Protein AF-0000000072021787 (afdb_homodimer)

InterPro domains:
  IPR008181 Deoxyuridine triphosphate nucleotidohydrolase [PTHR11241] (8-161)
  IPR008181 Deoxyuridine triphosphate nucleotidohydrolase [TIGR00576] (28-161)
  IPR029054 dUTPase-like [PF00692] (34-160)
  IPR033704 dUTPase, trimeric [cd07557] (47-131)
  IPR036157 dUTPase-like superfamily [G3DSA:2.70.40.10] (16-162)
  IPR036157 dUTPase-like superfamily [SSF51283] (24-157)

Radius of gyration: 25.77 Å; Cα contacts (8 Å, |Δi|>4): 728; chains: 2; bounding box: 63×126×41 Å

Nearest PDB structures (foldseek):
  1q5u-assembly1_Y  TM=8.708E-01  e=3.681E-18  Homo sapiens
  6ljj-assembly1_A  TM=7.769E-01  e=1.606E-18  Sus scrofa
  5f9k-assembly1_B  TM=8.585E-01  e=7.348E-14  Dictyostelium discoideum
  3lqw-assembly1_A  TM=8.593E-01  e=8.675E-14  Entamoeba histolytica HM-1:IMSS
  3c3i-assembly2_B  TM=8.024E-01  e=4.226E-14  unclassified

Solvent-accessible surface area (backbone atoms only — not comparable to full-atom values): 18160 Å² total; per-residue (Å²): 133,82,79,73,78,79,76,71,78,74,74,70,78,76,81,69,74,62,68,75,71,54,43,52,27,32,36,34,30,76,70,47,86,61,33,50,80,66,40,61,87,45,96,81,45,72,36,30,39,33,24,26,31,51,74,43,77,43,61,56,68,36,73,45,79,45,48,24,35,28,28,49,38,52,25,73,79,24,34,36,35,45,37,64,37,69,70,52,30,72,71,30,52,36,43,53,46,84,39,75,41,55,48,50,37,48,28,70,44,63,47,46,34,37,22,62,36,64,38,78,42,44,57,65,38,69,60,31,30,40,29,36,32,26,79,44,86,56,54,76,42,83,46,91,74,77,84,88,44,96,56,24,5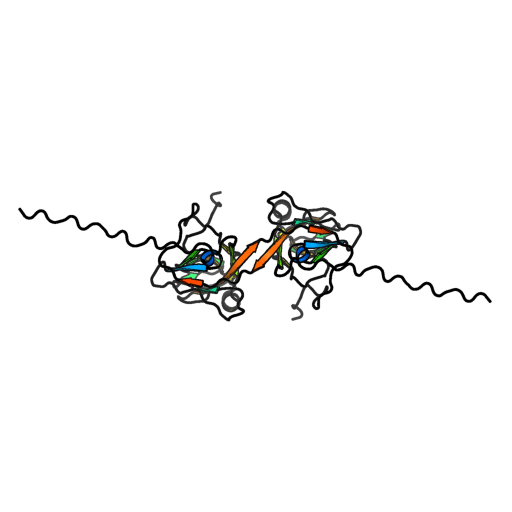7,70,55,83,75,69,67,71,74,115,134,81,79,75,77,80,76,72,78,76,73,68,77,76,81,69,74,62,68,75,70,51,44,53,28,30,36,35,28,75,70,46,86,60,34,50,80,66,40,62,88,45,94,80,45,72,37,30,38,34,25,27,31,50,73,41,77,43,60,56,68,37,74,44,78,43,47,22,36,27,29,47,40,52,24,73,78,24,32,34,36,43,38,64,36,72,69,52,30,71,72,30,52,36,42,53,46,86,38,75,40,56,47,50,36,49,29,70,44,64,47,47,35,36,24,62,36,64,38,78,45,44,57,65,38,72,60,29,30,39,28,36,30,26,80,44,86,56,53,75,43,83,45,90,76,77,86,87,44,94,56,24,56,71,54,83,76,68,66,73,73,113

Secondary structure (DSSP, 8-state):
------------------TTTGGGEEEEEE-STT----B-SSTT-SSEEEE--S-EEE-TT-EEEEE--EEEEPPTTEEEEEEE-HHHHHHH-EEE--EEEPTT--S--EEEEEESS-EEE-TT-EEEEEEEEEEE--EEEE-S-----SSTT------TT-/------------------TTGGGGEEEEEE-STT----B-SSTT-SSEEEE--S-EEE-TT-EEEEE--EEEEPPTTEEEEEEE-HHHHHHH-EEE--EEEPTT--S--EEEEEESS-EEE-TT-EEEEEEEEEEE--EEEE-S-----SSTT------TT-

Sequence (324 aa):
PAAGGEATPTISPSKWARPAEDAMRLCFVWLSEPATAPSKRSVRAMGYDLYNAYDHTVPPMEKALVKMDIQIALPSGCYGRGAPCSGLAAKHLIDVGADIIGEDYRGNVGVLLNFGKEGALRKGDRIALLICERIFYPEIEKVQVLDDTERGSGGLGSTGKNPAAGGEATPTISPSKWARPAEDAMRLCFVWLSEPATAPSKRSVRAMGYDLYNAYDHTVPPMEKALVKMDIQIALPSGCYGRGAPCSGLAAKHLIDVGADIIGEDYRGNVGVLLNFGKEGALRKGDRIALLICERIFYPEIEKVQVLDDTERGSGGLGSTGKN

pLDDT: mean 78.67, std 21.38, range [24.7, 97.56]

Structure (mmCIF, N/CA/C/O backbone):
data_AF-0000000072021787-model_v1
#
loop_
_entity.id
_entity.type
_entity.pdbx_description
1 polymer "Deoxyuridine 5'-triphosphate nucleotidohydrolase"
#
loop_
_atom_site.group_PDB
_atom_site.id
_atom_site.type_symbol
_atom_site.label_atom_id
_atom_site.label_alt_id
_atom_site.label_comp_id
_atom_site.label_asym_id
_atom_site.label_entity_id
_atom_site.label_seq_id
_atom_site.pdbx_PDB_ins_code
_atom_site.Cartn_x
_atom_site.Cartn_y
_atom_site.Cartn_z
_atom_site.occupancy
_atom_site.B_iso_or_equiv
_atom_site.auth_seq_id
_atom_site.auth_comp_id
_atom_site.auth_asym_id
_atom_site.auth_atom_id
_atom_site.pdbx_PDB_model_num
ATOM 1 N N . PRO A 1 1 ? 39.656 -58.594 -10.797 1 30.08 1 PRO A N 1
ATOM 2 C CA . PRO A 1 1 ? 38.562 -57.719 -10.281 1 30.08 1 PRO A CA 1
ATOM 3 C C . PRO A 1 1 ? 38.906 -56.25 -10.398 1 30.08 1 PRO A C 1
ATOM 5 O O . PRO A 1 1 ? 39.938 -55.781 -9.914 1 30.08 1 PRO A O 1
ATOM 8 N N . ALA A 1 2 ? 38.625 -55.625 -11.578 1 33.69 2 ALA A N 1
ATOM 9 C CA . ALA A 1 2 ? 39.031 -54.281 -12.055 1 33.69 2 ALA A CA 1
ATOM 10 C C . ALA A 1 2 ? 38.5 -53.188 -11.117 1 33.69 2 ALA A C 1
ATOM 12 O O . ALA A 1 2 ? 37.344 -53.188 -10.734 1 33.69 2 ALA A O 1
ATOM 13 N N . ALA A 1 3 ? 39.344 -52.625 -10.258 1 35.03 3 ALA A N 1
ATOM 14 C CA . ALA A 1 3 ? 39.188 -51.531 -9.305 1 35.03 3 ALA A CA 1
ATOM 15 C C . ALA A 1 3 ? 38.562 -50.312 -9.984 1 35.03 3 ALA A C 1
ATOM 17 O O . ALA A 1 3 ? 39.156 -49.75 -10.891 1 35.03 3 ALA A O 1
ATOM 18 N N . GLY A 1 4 ? 37.25 -50.406 -10.32 1 33.22 4 GLY A N 1
ATOM 19 C CA . GLY A 1 4 ? 36.562 -49.312 -10.984 1 33.22 4 GLY A CA 1
ATOM 20 C C . GLY A 1 4 ? 36.844 -47.969 -10.367 1 33.22 4 GLY A C 1
ATOM 21 O O . GLY A 1 4 ? 36.875 -47.812 -9.148 1 33.22 4 GLY A O 1
ATOM 22 N N . GLY A 1 5 ? 37.656 -47.188 -10.977 1 34.69 5 GLY A N 1
ATOM 23 C CA . GLY A 1 5 ? 38.062 -45.812 -10.617 1 34.69 5 GLY A CA 1
ATOM 24 C C . GLY A 1 5 ? 36.875 -44.938 -10.25 1 34.69 5 GLY A C 1
ATOM 25 O O . GLY A 1 5 ? 35.781 -45.062 -10.82 1 34.69 5 GLY A O 1
ATOM 26 N N . GLU A 1 6 ? 36.75 -44.594 -8.953 1 37.38 6 GLU A N 1
ATOM 27 C CA . GLU A 1 6 ? 35.781 -43.688 -8.312 1 37.38 6 GLU A CA 1
ATOM 28 C C . GLU A 1 6 ? 35.688 -42.375 -9.055 1 37.38 6 GLU A C 1
ATOM 30 O O . GLU A 1 6 ? 36.688 -41.656 -9.188 1 37.38 6 GLU A O 1
ATOM 35 N N . ALA A 1 7 ? 34.875 -42.281 -10.109 1 40.62 7 ALA A N 1
ATOM 36 C CA . ALA A 1 7 ? 34.625 -41 -10.789 1 40.62 7 ALA A CA 1
ATOM 37 C C . ALA A 1 7 ? 34.406 -39.875 -9.789 1 40.62 7 ALA A C 1
ATOM 39 O O . ALA A 1 7 ? 33.625 -40.031 -8.852 1 40.62 7 ALA A O 1
ATOM 40 N N . THR A 1 8 ? 35.375 -39.062 -9.523 1 39.66 8 THR A N 1
ATOM 41 C CA . THR A 1 8 ? 35.312 -37.844 -8.719 1 39.66 8 THR A CA 1
ATOM 42 C C . THR A 1 8 ? 34.156 -36.969 -9.172 1 39.66 8 THR A C 1
ATOM 44 O O . THR A 1 8 ? 34 -36.688 -10.359 1 39.66 8 THR A O 1
ATOM 47 N N . PRO A 1 9 ? 33.031 -37.031 -8.453 1 35.75 9 PRO A N 1
ATOM 48 C CA . PRO A 1 9 ? 31.906 -36.156 -8.836 1 35.75 9 PRO A CA 1
ATOM 49 C C . PRO A 1 9 ? 32.344 -34.719 -9.109 1 35.75 9 PRO A C 1
ATOM 51 O O . PRO A 1 9 ? 33.156 -34.156 -8.359 1 35.75 9 PRO A O 1
ATOM 54 N N . THR A 1 10 ? 32.656 -34.344 -10.328 1 36.19 10 THR A N 1
ATOM 55 C CA . THR A 1 10 ? 32.875 -32.969 -10.711 1 36.19 10 THR A CA 1
ATOM 56 C C . THR A 1 10 ? 31.812 -32.062 -10.086 1 36.19 10 THR A C 1
ATOM 58 O O . THR A 1 10 ? 30.609 -32.312 -10.227 1 36.19 10 THR A O 1
ATOM 61 N N . ILE A 1 11 ? 32.062 -31.547 -8.906 1 35.56 11 ILE A N 1
ATOM 62 C CA . ILE A 1 11 ? 31.281 -30.5 -8.258 1 35.56 11 ILE A CA 1
ATOM 63 C C . ILE A 1 11 ? 30.938 -29.406 -9.273 1 35.56 11 ILE A C 1
ATOM 65 O O . ILE A 1 11 ? 31.828 -28.828 -9.898 1 35.56 11 ILE A O 1
ATOM 69 N N . SER A 1 12 ? 29.891 -29.641 -10.039 1 34.06 12 SER A N 1
ATOM 70 C CA . SER A 1 12 ? 29.406 -28.562 -10.906 1 34.06 12 SER A CA 1
ATOM 71 C C . SER A 1 12 ? 29.531 -27.203 -10.227 1 34.06 12 SER A C 1
ATOM 73 O O . SER A 1 12 ? 29.359 -27.094 -9.008 1 34.06 12 SER A O 1
ATOM 75 N N . PRO A 1 13 ? 30.25 -26.266 -10.844 1 35.81 13 PRO A N 1
ATOM 76 C CA . PRO A 1 13 ? 30.422 -24.906 -10.344 1 35.81 13 PRO A CA 1
ATOM 77 C C . PRO A 1 13 ? 29.141 -24.344 -9.703 1 35.81 13 PRO A C 1
ATOM 79 O O . PRO A 1 13 ? 28.047 -24.734 -10.078 1 35.81 13 PRO A O 1
ATOM 82 N N . SER A 1 14 ? 29.25 -23.922 -8.43 1 34.28 14 SER A N 1
ATOM 83 C CA . SER A 1 14 ? 28.328 -23.172 -7.566 1 34.28 14 SER A CA 1
ATOM 84 C C . SER A 1 14 ? 27.625 -22.078 -8.336 1 34.28 14 SER A C 1
ATOM 86 O O . SER A 1 14 ? 28.266 -21.219 -8.938 1 34.28 14 SER A O 1
ATOM 88 N N . LYS A 1 15 ? 26.594 -22.344 -9.117 1 35.91 15 LYS A N 1
ATOM 89 C CA . LYS A 1 15 ? 25.703 -21.297 -9.578 1 35.91 15 LYS A CA 1
ATOM 90 C C . LYS A 1 15 ? 25.656 -20.141 -8.586 1 35.91 15 LYS A C 1
ATOM 92 O O . LYS A 1 15 ? 25.031 -20.25 -7.527 1 35.91 15 LYS A O 1
ATOM 97 N N . TRP A 1 16 ? 26.672 -19.375 -8.383 1 36.12 16 TRP A N 1
ATOM 98 C CA . TRP A 1 16 ? 26.75 -18.141 -7.602 1 36.12 16 TRP A CA 1
ATOM 99 C C . TRP A 1 16 ? 25.578 -17.219 -7.926 1 36.12 16 TRP A C 1
ATOM 101 O O . TRP A 1 16 ? 25.453 -16.734 -9.047 1 36.12 16 TRP A O 1
ATOM 111 N N . ALA A 1 17 ? 24.391 -17.422 -7.48 1 38.31 17 ALA A N 1
ATOM 112 C CA . ALA A 1 17 ? 23.297 -16.453 -7.551 1 38.31 17 ALA A CA 1
ATOM 113 C C . ALA A 1 17 ? 23.828 -15.016 -7.52 1 38.31 17 ALA A C 1
ATOM 115 O O . ALA A 1 17 ? 24.578 -14.648 -6.609 1 38.31 17 ALA A O 1
ATOM 116 N N . ARG A 1 18 ? 24.031 -14.359 -8.578 1 43.84 18 ARG A N 1
ATOM 117 C CA . ARG A 1 18 ? 24.516 -12.984 -8.68 1 43.84 18 ARG A CA 1
ATOM 118 C C . ARG A 1 18 ? 23.781 -12.07 -7.715 1 43.84 18 ARG A C 1
ATOM 120 O O . ARG A 1 18 ? 22.562 -11.875 -7.844 1 43.84 18 ARG A O 1
ATOM 127 N N . PRO A 1 19 ? 24.219 -11.719 -6.555 1 44.28 19 PRO A N 1
ATOM 128 C CA . PRO A 1 19 ? 23.625 -11.031 -5.406 1 44.28 19 PRO A CA 1
ATOM 129 C C . PRO A 1 19 ? 22.906 -9.742 -5.805 1 44.28 19 PRO A C 1
ATOM 131 O O . PRO A 1 19 ? 21.844 -9.422 -5.266 1 44.28 19 PRO A O 1
ATOM 134 N N . ALA A 1 20 ? 23.656 -8.812 -6.465 1 47.81 20 ALA A N 1
ATOM 135 C CA . ALA A 1 20 ? 23.188 -7.441 -6.668 1 47.81 20 ALA A CA 1
ATOM 136 C C . ALA A 1 20 ? 21.984 -7.402 -7.605 1 47.81 20 ALA A C 1
ATOM 138 O O . ALA A 1 20 ? 21.062 -6.613 -7.406 1 47.81 20 ALA A O 1
ATOM 139 N N . GLU A 1 21 ? 22.109 -8.047 -8.727 1 46.62 21 GLU A N 1
ATOM 140 C CA . GLU A 1 21 ? 21.109 -8.031 -9.773 1 46.62 21 GLU A CA 1
ATOM 141 C C . GLU A 1 21 ? 19.812 -8.703 -9.312 1 46.62 21 GLU A C 1
ATOM 143 O O . GLU A 1 21 ? 18.719 -8.336 -9.742 1 46.62 21 GLU A O 1
ATOM 148 N N . ASP A 1 22 ? 19.969 -9.789 -8.57 1 51.62 22 ASP A N 1
ATOM 149 C CA . ASP A 1 22 ? 18.812 -10.484 -8.016 1 51.62 22 ASP A CA 1
ATOM 150 C C . ASP A 1 22 ? 18.016 -9.57 -7.082 1 51.62 22 ASP A C 1
ATOM 152 O O . ASP A 1 22 ? 16.844 -9.812 -6.82 1 51.62 22 ASP A O 1
ATOM 156 N N . ALA A 1 23 ? 18.719 -8.492 -6.684 1 59.72 23 ALA A N 1
ATOM 157 C CA . ALA A 1 23 ? 18.188 -7.562 -5.684 1 59.72 23 ALA A CA 1
ATOM 158 C C . ALA A 1 23 ? 17.031 -6.746 -6.242 1 59.72 23 ALA A C 1
ATOM 160 O O . ALA A 1 23 ? 16.172 -6.297 -5.492 1 59.72 23 ALA A O 1
ATOM 161 N N . MET A 1 24 ? 16.781 -6.953 -7.566 1 78.56 24 MET A N 1
ATOM 162 C CA . MET A 1 24 ? 15.758 -6.102 -8.164 1 78.56 24 MET A CA 1
ATOM 163 C C . MET A 1 24 ? 14.773 -6.922 -8.992 1 78.56 24 MET A C 1
ATOM 165 O O . MET A 1 24 ? 14.086 -6.387 -9.859 1 78.56 24 MET A O 1
ATOM 169 N N . ARG A 1 25 ? 14.742 -8.297 -8.672 1 92.19 25 ARG A N 1
ATOM 170 C CA . ARG A 1 25 ? 13.875 -9.102 -9.523 1 92.19 25 ARG A CA 1
ATOM 171 C C . ARG A 1 25 ? 12.781 -9.781 -8.703 1 92.19 25 ARG A C 1
ATOM 173 O O . ARG A 1 25 ? 13 -10.125 -7.535 1 92.19 25 ARG A O 1
ATOM 180 N N . LEU A 1 26 ? 11.672 -9.977 -9.352 1 96 26 LEU A N 1
ATOM 181 C CA . LEU A 1 26 ? 10.609 -10.859 -8.875 1 96 26 LEU A CA 1
ATOM 182 C C . LEU A 1 26 ? 10.727 -12.242 -9.508 1 96 26 LEU A C 1
ATOM 184 O O . LEU A 1 26 ? 10.578 -12.383 -10.727 1 96 26 LEU A O 1
ATOM 188 N N . CYS A 1 27 ? 11.07 -13.211 -8.688 1 96.94 27 CYS A N 1
ATOM 189 C CA . CYS A 1 27 ? 11.203 -14.57 -9.203 1 96.94 27 CYS A CA 1
ATOM 190 C C . CYS A 1 27 ? 9.969 -15.398 -8.867 1 96.94 27 CYS A C 1
ATOM 192 O O . CYS A 1 27 ? 9.336 -15.188 -7.832 1 96.94 27 CYS A O 1
ATOM 194 N N . PHE A 1 28 ? 9.664 -16.328 -9.758 1 97.44 28 PHE A N 1
ATOM 195 C CA . PHE A 1 28 ? 8.547 -17.219 -9.461 1 97.44 28 PHE A CA 1
ATOM 196 C C . PHE A 1 28 ? 8.828 -18.641 -9.93 1 97.44 28 PHE A C 1
ATOM 198 O O . PHE A 1 28 ? 9.703 -18.859 -10.773 1 97.44 28 PHE A O 1
ATOM 205 N N . VAL A 1 29 ? 8.133 -19.578 -9.266 1 97.44 29 VAL A N 1
ATOM 206 C CA . VAL A 1 29 ? 8.195 -21 -9.586 1 97.44 29 VAL A CA 1
ATOM 207 C C . VAL A 1 29 ? 6.785 -21.531 -9.82 1 97.44 29 VAL A C 1
ATOM 209 O O . VAL A 1 29 ? 5.852 -21.172 -9.094 1 97.44 29 VAL A O 1
ATOM 212 N N . TRP A 1 30 ? 6.703 -22.375 -10.82 1 97.25 30 TRP A N 1
ATOM 213 C CA . TRP A 1 30 ? 5.465 -23.141 -10.977 1 97.25 30 TRP A CA 1
ATOM 214 C C . TRP A 1 30 ? 5.387 -24.266 -9.961 1 97.25 30 TRP A C 1
ATOM 216 O O . TRP A 1 30 ? 6.324 -25.062 -9.82 1 97.25 30 TRP A O 1
ATOM 226 N N . LEU A 1 31 ? 4.246 -24.312 -9.367 1 96.88 31 LEU A N 1
ATOM 227 C CA . LEU A 1 31 ? 4.062 -25.391 -8.391 1 96.88 31 LEU A CA 1
ATOM 228 C C . LEU A 1 31 ? 3.303 -26.547 -9.008 1 96.88 31 LEU A C 1
ATOM 230 O O . LEU A 1 31 ? 3.322 -27.672 -8.477 1 96.88 31 LEU A O 1
ATOM 234 N N . SER A 1 32 ? 2.564 -26.328 -10 1 96.81 32 SER A N 1
ATOM 235 C CA . SER A 1 32 ? 1.792 -27.359 -10.68 1 96.81 32 SER A CA 1
ATOM 236 C C . SER A 1 32 ? 1.641 -27.047 -12.164 1 96.81 32 SER A C 1
ATOM 238 O O . SER A 1 32 ? 1.957 -25.953 -12.609 1 96.81 32 SER A O 1
ATOM 240 N N . GLU A 1 33 ? 1.166 -28 -12.891 1 96 33 GLU A N 1
ATOM 241 C CA . GLU A 1 33 ? 1.012 -27.906 -14.344 1 96 33 GLU A CA 1
ATOM 242 C C . GLU A 1 33 ? -0.013 -26.828 -14.711 1 96 33 GLU A C 1
ATOM 244 O O . GLU A 1 33 ? 0.169 -26.109 -15.695 1 96 33 GLU A O 1
ATOM 249 N N . PRO A 1 34 ? -1.022 -26.656 -14.031 1 96.69 34 PRO A N 1
ATOM 250 C CA . PRO A 1 34 ? -2.047 -25.688 -14.43 1 96.69 34 PRO A CA 1
ATOM 251 C C . PRO A 1 34 ? -1.626 -24.25 -14.18 1 96.69 34 PRO A C 1
ATOM 253 O O . PRO A 1 34 ? -2.291 -23.312 -14.641 1 96.69 34 PRO A O 1
ATOM 256 N N . ALA A 1 35 ? -0.577 -24.078 -13.5 1 97.19 35 ALA A N 1
ATOM 257 C CA . ALA A 1 35 ? -0.123 -22.734 -13.156 1 97.19 35 ALA A CA 1
ATOM 258 C C . ALA A 1 35 ? 0.128 -21.891 -14.406 1 97.19 35 ALA A C 1
ATOM 260 O O . ALA A 1 35 ? 0.585 -22.422 -15.43 1 97.19 35 ALA A O 1
ATOM 261 N N . THR A 1 36 ? -0.274 -20.688 -14.336 1 97 36 THR A N 1
ATOM 262 C CA . THR A 1 36 ? -0.005 -19.703 -15.383 1 97 36 THR A CA 1
ATOM 263 C C . THR A 1 36 ? 0.96 -18.641 -14.883 1 97 36 THR A C 1
ATOM 265 O O . THR A 1 36 ? 0.83 -18.156 -13.758 1 97 36 THR A O 1
ATOM 268 N N . ALA A 1 37 ? 1.903 -18.281 -15.734 1 97.38 37 ALA A N 1
ATOM 269 C CA . ALA A 1 37 ? 2.896 -17.281 -15.367 1 97.38 37 ALA A CA 1
ATOM 270 C C . ALA A 1 37 ? 2.244 -15.914 -15.148 1 97.38 37 ALA A C 1
ATOM 272 O O . ALA A 1 37 ? 1.375 -15.508 -15.914 1 97.38 37 ALA A O 1
ATOM 273 N N . PRO A 1 38 ? 2.676 -15.219 -14.07 1 97.12 38 PRO A N 1
ATOM 274 C CA . PRO A 1 38 ? 2.254 -13.82 -13.984 1 97.12 38 PRO A CA 1
ATOM 275 C C . PRO A 1 38 ? 2.699 -13 -15.195 1 97.12 38 PRO A C 1
ATOM 277 O O . PRO A 1 38 ? 3.744 -13.281 -15.789 1 97.12 38 PRO A O 1
ATOM 280 N N . SER A 1 39 ? 1.894 -12.023 -15.484 1 95.38 39 SER A N 1
ATOM 281 C CA . SER A 1 39 ? 2.236 -11.25 -16.672 1 95.38 39 SER A CA 1
ATOM 282 C C . SER A 1 39 ? 1.934 -9.766 -16.469 1 95.38 39 SER A C 1
ATOM 284 O O . SER A 1 39 ? 1.108 -9.406 -15.625 1 95.38 39 SER A O 1
ATOM 286 N N . LYS A 1 40 ? 2.586 -8.984 -17.25 1 93.12 40 LYS A N 1
ATOM 287 C CA . LYS A 1 40 ? 2.369 -7.539 -17.25 1 93.12 40 LYS A CA 1
ATOM 288 C C . LYS A 1 40 ? 1.466 -7.121 -18.406 1 93.12 40 LYS A C 1
ATOM 290 O O . LYS A 1 40 ? 1.647 -7.574 -19.547 1 93.12 40 LYS A O 1
ATOM 295 N N . ARG A 1 41 ? 0.512 -6.285 -18.109 1 87.88 41 ARG A N 1
ATOM 296 C CA . ARG A 1 41 ? -0.416 -5.824 -19.141 1 87.88 41 ARG A CA 1
ATOM 297 C C . ARG A 1 41 ? 0.268 -4.859 -20.109 1 87.88 41 ARG A C 1
ATOM 299 O O . ARG A 1 41 ? -0.112 -4.77 -21.281 1 87.88 41 ARG A O 1
ATOM 306 N N . SER A 1 42 ? 1.124 -4.094 -19.703 1 86.31 42 SER A N 1
ATOM 307 C CA . SER A 1 42 ? 1.9 -3.135 -20.484 1 86.31 42 SER A CA 1
ATOM 308 C C . SER A 1 42 ? 3.213 -2.791 -19.797 1 86.31 42 SER A C 1
ATOM 310 O O . SER A 1 42 ? 3.42 -3.148 -18.625 1 86.31 42 SER A O 1
ATOM 312 N N . VAL A 1 43 ? 4.043 -2.09 -20.547 1 83.31 43 VAL A N 1
ATOM 313 C CA . VAL A 1 43 ? 5.34 -1.692 -20.016 1 83.31 43 VAL A CA 1
ATOM 314 C C . VAL A 1 43 ? 5.137 -0.771 -18.812 1 83.31 43 VAL A C 1
ATOM 316 O O . VAL A 1 43 ? 5.93 -0.789 -17.859 1 83.31 43 VAL A O 1
ATOM 319 N N . ARG A 1 44 ? 4.02 -0.101 -18.734 1 83.62 44 ARG A N 1
ATOM 320 C CA . ARG A 1 44 ? 3.781 0.892 -17.688 1 83.62 44 ARG A CA 1
ATOM 321 C C . ARG A 1 44 ? 2.855 0.343 -16.609 1 83.62 44 ARG A C 1
ATOM 323 O O . ARG A 1 44 ? 2.459 1.068 -15.695 1 83.62 44 ARG A O 1
ATOM 330 N N . ALA A 1 45 ? 2.633 -0.945 -16.828 1 87.25 45 ALA A N 1
ATOM 331 C CA . ALA A 1 45 ? 1.727 -1.535 -15.844 1 87.25 45 ALA A CA 1
ATOM 332 C C . ALA A 1 45 ? 2.336 -1.501 -14.445 1 87.25 45 ALA A C 1
ATOM 334 O O . ALA A 1 45 ? 3.537 -1.729 -14.273 1 87.25 45 ALA A O 1
ATOM 335 N N . MET A 1 46 ? 1.514 -1.315 -13.367 1 87.5 46 MET A N 1
ATOM 336 C CA . MET A 1 46 ? 1.968 -1.151 -11.992 1 87.5 46 MET A CA 1
ATOM 337 C C . MET A 1 46 ? 2.34 -2.498 -11.375 1 87.5 46 MET A C 1
ATOM 339 O O . MET A 1 46 ? 3.039 -2.551 -10.367 1 87.5 46 MET A O 1
ATOM 343 N N . GLY A 1 47 ? 1.845 -3.529 -12.008 1 93.5 47 GLY A N 1
ATOM 344 C CA . GLY A 1 47 ? 2.07 -4.836 -11.414 1 93.5 47 GLY A CA 1
ATOM 345 C C . GLY A 1 47 ? 1.886 -5.977 -12.398 1 93.5 47 GLY A C 1
ATOM 346 O O . GLY A 1 47 ? 1.904 -5.77 -13.609 1 93.5 47 GLY A O 1
ATOM 347 N N . TYR A 1 48 ? 1.835 -7.195 -11.805 1 95.69 48 TYR A N 1
ATOM 348 C CA . TYR A 1 48 ? 1.685 -8.414 -12.602 1 95.69 48 TYR A CA 1
ATOM 349 C C . TYR A 1 48 ? 0.323 -9.055 -12.359 1 95.69 48 TYR A C 1
ATOM 351 O O . TYR A 1 48 ? -0.097 -9.219 -11.211 1 95.69 48 TYR A O 1
ATOM 359 N N . ASP A 1 49 ? -0.264 -9.453 -13.445 1 94.69 49 ASP A N 1
ATOM 360 C CA . ASP A 1 49 ? -1.534 -10.164 -13.367 1 94.69 49 ASP A CA 1
ATOM 361 C C . ASP A 1 49 ? -1.333 -11.586 -12.828 1 94.69 49 ASP A C 1
ATOM 363 O O . ASP A 1 49 ? -0.386 -12.273 -13.219 1 94.69 49 ASP A O 1
ATOM 367 N 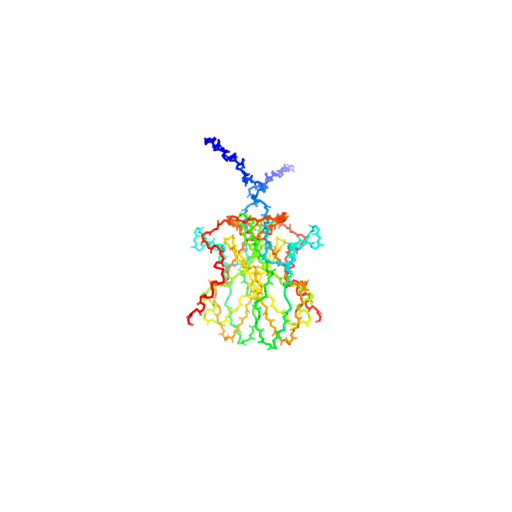N . LEU A 1 50 ? -2.225 -11.914 -11.969 1 95.19 50 LEU A N 1
ATOM 368 C CA . LEU A 1 50 ? -2.254 -13.273 -11.43 1 95.19 50 LEU A CA 1
ATOM 369 C C . LEU A 1 50 ? -3.436 -14.055 -11.992 1 95.19 50 LEU A C 1
ATOM 371 O O . LEU A 1 50 ? -4.527 -13.508 -12.156 1 95.19 50 LEU A O 1
ATOM 375 N N . TYR A 1 51 ? -3.221 -15.336 -12.148 1 94.94 51 TYR A N 1
ATOM 376 C CA . TYR A 1 51 ? -4.219 -16.125 -12.852 1 94.94 51 TYR A CA 1
ATOM 377 C C . TYR A 1 51 ? -4.629 -17.344 -12.031 1 94.94 51 TYR A C 1
ATOM 379 O O . TYR A 1 51 ? -3.793 -17.969 -11.383 1 94.94 51 TYR A O 1
ATOM 387 N N . ASN A 1 52 ? -5.879 -17.562 -12.133 1 94.81 52 ASN A N 1
ATOM 388 C CA . ASN A 1 52 ? -6.449 -18.734 -11.461 1 94.81 52 ASN A CA 1
ATOM 389 C C . ASN A 1 52 ? -5.902 -20.031 -12.023 1 94.81 52 ASN A C 1
ATOM 391 O O . ASN A 1 52 ? -5.785 -20.188 -13.242 1 94.81 52 ASN A O 1
ATOM 395 N N . ALA A 1 53 ? -5.652 -21.031 -11.086 1 96.94 53 ALA A N 1
ATOM 396 C CA . ALA A 1 53 ? -5.074 -22.297 -11.555 1 96.94 53 ALA A CA 1
ATOM 397 C C . ALA A 1 53 ? -6.156 -23.344 -11.805 1 96.94 53 ALA A C 1
ATOM 399 O O . ALA A 1 53 ? -5.953 -24.281 -12.57 1 96.94 53 ALA A O 1
ATOM 400 N N . TYR A 1 54 ? -7.324 -23.156 -11.164 1 95.75 54 TYR A N 1
ATOM 401 C CA . TYR A 1 54 ? -8.312 -24.219 -11.211 1 95.75 54 TYR A CA 1
ATOM 402 C C . TYR A 1 54 ? -9.719 -23.656 -11.398 1 95.75 54 TYR A C 1
ATOM 404 O O . TYR A 1 54 ? -9.992 -22.516 -11.008 1 95.75 54 TYR A O 1
ATOM 412 N N . ASP A 1 55 ? -10.602 -24.516 -11.883 1 94.44 55 ASP A N 1
ATOM 413 C CA . ASP A 1 55 ? -12.016 -24.172 -11.93 1 94.44 55 ASP A CA 1
ATOM 414 C C . ASP A 1 55 ? -12.641 -24.25 -10.531 1 94.44 55 ASP A C 1
ATOM 416 O O . ASP A 1 55 ? -12.375 -25.188 -9.773 1 94.44 55 ASP A O 1
ATOM 420 N N . HIS A 1 56 ? -13.305 -23.078 -10.211 1 89.38 56 HIS A N 1
ATOM 421 C CA . HIS A 1 56 ? -14 -23 -8.93 1 89.38 56 HIS A CA 1
ATOM 422 C C . HIS A 1 56 ? -15.414 -22.453 -9.109 1 89.38 56 HIS A C 1
ATOM 424 O O . HIS A 1 56 ? -15.648 -21.609 -9.977 1 89.38 56 HIS A O 1
ATOM 430 N N . THR A 1 57 ? -16.266 -23.109 -8.367 1 90.38 57 THR A N 1
ATOM 431 C CA . THR A 1 57 ? -17.578 -22.484 -8.164 1 90.38 57 THR A CA 1
ATOM 432 C C . THR A 1 57 ? -17.734 -22.031 -6.715 1 90.38 57 THR A C 1
ATOM 434 O O . THR A 1 57 ? -17.469 -22.797 -5.785 1 90.38 57 THR A O 1
ATOM 437 N N . VAL A 1 58 ? -18.094 -20.75 -6.582 1 88.5 58 VAL A N 1
ATOM 438 C CA . VAL A 1 58 ? -18.234 -20.219 -5.23 1 88.5 58 VAL A CA 1
ATOM 439 C C . VAL A 1 58 ? -19.672 -19.812 -4.977 1 88.5 58 VAL A C 1
ATOM 441 O O . VAL A 1 58 ? -20.25 -19.031 -5.734 1 88.5 58 VAL A O 1
ATOM 444 N N . PRO A 1 59 ? -20.234 -20.391 -3.896 1 89.19 59 PRO A N 1
ATOM 445 C CA . PRO A 1 59 ? -21.609 -19.984 -3.555 1 89.19 59 PRO A CA 1
ATOM 446 C C . PRO A 1 59 ? -21.703 -18.5 -3.205 1 89.19 59 PRO A C 1
ATOM 448 O O . PRO A 1 59 ? -20.688 -17.859 -2.898 1 89.19 59 PRO A O 1
ATOM 451 N N . PRO A 1 60 ? -22.984 -18 -3.285 1 86.62 60 PRO A N 1
ATOM 452 C CA . PRO A 1 60 ? -23.188 -16.594 -2.951 1 86.62 60 PRO A CA 1
ATOM 453 C C . PRO A 1 60 ? -22.828 -16.266 -1.503 1 86.62 60 PRO A C 1
ATOM 455 O O . PRO A 1 60 ? -23.047 -17.094 -0.61 1 86.62 60 PRO A O 1
ATOM 458 N N . MET A 1 61 ? -22.188 -15.164 -1.32 1 87.38 61 MET A N 1
ATOM 459 C CA . MET A 1 61 ? -21.906 -14.586 -0.009 1 87.38 61 MET A CA 1
ATOM 460 C C . MET A 1 61 ? -20.828 -15.391 0.708 1 87.38 61 MET A C 1
ATOM 462 O O . MET A 1 61 ? -20.781 -15.43 1.938 1 87.38 61 MET A O 1
ATOM 466 N N . GLU A 1 62 ? -20.031 -16.094 -0.042 1 87.19 62 GLU A N 1
ATOM 467 C CA . GLU A 1 62 ? -18.938 -16.859 0.532 1 87.19 62 GLU A CA 1
ATOM 468 C C . GLU A 1 62 ? -17.578 -16.297 0.12 1 87.19 62 GLU A C 1
ATOM 470 O O . GLU A 1 62 ? -17.5 -15.469 -0.792 1 87.19 62 GLU A O 1
ATOM 475 N N . LYS A 1 63 ? -16.594 -16.672 0.92 1 86 63 LYS A N 1
ATOM 476 C CA . LYS A 1 63 ? -15.211 -16.344 0.601 1 86 63 LYS A CA 1
ATOM 477 C C . LYS A 1 63 ? -14.477 -17.547 0.043 1 86 63 LYS A C 1
ATOM 479 O O . LYS A 1 63 ? -14.805 -18.688 0.374 1 86 63 LYS A O 1
ATOM 484 N N . ALA A 1 64 ? -13.617 -17.266 -0.89 1 87.06 64 ALA A N 1
ATOM 485 C CA . ALA A 1 64 ? -12.797 -18.328 -1.441 1 87.06 64 ALA A CA 1
ATOM 486 C C . ALA A 1 64 ? -11.328 -17.922 -1.508 1 87.06 64 ALA A C 1
ATOM 488 O O . ALA A 1 64 ? -11.008 -16.797 -1.89 1 87.06 64 ALA A O 1
ATOM 489 N N . LEU A 1 65 ? -10.516 -18.812 -1.022 1 89.31 65 LEU A N 1
ATOM 490 C CA . LEU A 1 65 ? -9.086 -18.672 -1.275 1 89.31 65 LEU A CA 1
ATOM 491 C C . LEU A 1 65 ? -8.703 -19.297 -2.615 1 89.31 65 LEU A C 1
ATOM 493 O O . LEU A 1 65 ? -8.719 -20.516 -2.762 1 89.31 65 LEU A O 1
ATOM 497 N N . VAL A 1 66 ? -8.367 -18.438 -3.535 1 91.31 66 VAL A N 1
ATOM 498 C CA . VAL A 1 66 ? -8.031 -18.891 -4.883 1 91.31 66 VAL A CA 1
ATOM 499 C C . VAL A 1 66 ? -6.52 -19.016 -5.02 1 91.31 66 VAL A C 1
ATOM 501 O O . VAL A 1 66 ? -5.781 -18.062 -4.82 1 91.31 66 VAL A O 1
ATOM 504 N N . LYS A 1 67 ? -6.156 -20.219 -5.441 1 93.69 67 LYS A N 1
ATOM 505 C CA . LYS A 1 67 ? -4.727 -20.5 -5.562 1 93.69 67 LYS A CA 1
ATOM 506 C C . LYS A 1 67 ? -4.238 -20.266 -6.988 1 93.69 67 LYS A C 1
ATOM 508 O O . LYS A 1 67 ? -4.906 -20.641 -7.953 1 93.69 67 LYS A O 1
ATOM 513 N N . MET A 1 68 ? -3.035 -19.703 -7.074 1 95.62 68 MET A N 1
ATOM 514 C CA . MET A 1 68 ? -2.41 -19.453 -8.375 1 95.62 68 MET A CA 1
ATOM 515 C C . MET A 1 68 ? -1.461 -20.578 -8.75 1 95.62 68 MET A C 1
ATOM 517 O O . MET A 1 68 ? -1.038 -20.688 -9.898 1 95.62 68 MET A O 1
ATOM 521 N N . ASP A 1 69 ? -1.096 -21.359 -7.758 1 97.5 69 ASP A N 1
ATOM 522 C CA . ASP A 1 69 ? -0.153 -22.453 -7.902 1 97.5 69 ASP A CA 1
ATOM 523 C C . ASP A 1 69 ? 1.216 -21.953 -8.352 1 97.5 69 ASP A C 1
ATOM 525 O O . ASP A 1 69 ? 1.87 -22.594 -9.188 1 97.5 69 ASP A O 1
ATOM 529 N N . ILE A 1 70 ? 1.646 -20.859 -7.867 1 96.94 70 ILE A N 1
ATOM 530 C CA . ILE A 1 70 ? 3.008 -20.359 -8.008 1 96.94 70 ILE A CA 1
ATOM 531 C C . ILE A 1 70 ? 3.549 -19.953 -6.641 1 96.94 70 ILE A C 1
ATOM 533 O O . ILE A 1 70 ? 2.779 -19.656 -5.719 1 96.94 70 ILE A O 1
ATOM 537 N N . GLN A 1 71 ? 4.816 -20.047 -6.551 1 96.19 71 GLN A N 1
ATOM 538 C CA . GLN A 1 71 ? 5.578 -19.422 -5.477 1 96.19 71 GLN A CA 1
ATOM 539 C C . GLN A 1 71 ? 6.379 -18.234 -6 1 96.19 71 GLN A C 1
ATOM 541 O O . GLN A 1 71 ? 6.832 -18.234 -7.148 1 96.19 71 GLN A O 1
ATOM 546 N N . ILE A 1 72 ? 6.535 -17.234 -5.102 1 96.06 72 ILE A N 1
ATOM 547 C CA . ILE A 1 72 ? 7.273 -16.078 -5.59 1 96.06 72 ILE A CA 1
ATOM 548 C C . ILE A 1 72 ? 8.32 -15.664 -4.559 1 96.06 72 ILE A C 1
ATOM 550 O O . ILE A 1 72 ? 8.188 -15.977 -3.373 1 96.06 72 ILE A O 1
ATOM 554 N N . ALA A 1 73 ? 9.359 -15.07 -5.031 1 95.88 73 ALA A N 1
ATOM 555 C CA . ALA A 1 73 ? 10.32 -14.312 -4.242 1 95.88 73 ALA A CA 1
ATOM 556 C C . ALA A 1 73 ? 10.328 -12.844 -4.656 1 95.88 73 ALA A C 1
ATOM 558 O O . ALA A 1 73 ? 10.727 -12.508 -5.777 1 95.88 73 ALA A O 1
ATOM 559 N N . LEU A 1 74 ? 9.898 -12.062 -3.738 1 95.12 74 LEU A N 1
ATOM 560 C CA . LEU A 1 74 ? 9.852 -10.625 -3.986 1 95.12 74 LEU A CA 1
ATOM 561 C C . LEU A 1 74 ? 11.242 -10.008 -3.875 1 95.12 74 LEU A C 1
ATOM 563 O O . LEU A 1 74 ? 12.109 -10.555 -3.195 1 95.12 74 LEU A O 1
ATOM 567 N N . PRO A 1 75 ? 11.445 -8.875 -4.633 1 93.5 75 PRO A N 1
ATOM 568 C CA . PRO A 1 75 ? 12.711 -8.172 -4.418 1 93.5 75 PRO A CA 1
ATOM 569 C C . PRO A 1 75 ? 12.938 -7.801 -2.953 1 93.5 75 PRO A C 1
ATOM 571 O O . PRO A 1 75 ? 11.977 -7.551 -2.219 1 93.5 75 PRO A O 1
ATOM 574 N N . SER A 1 76 ? 14.211 -7.758 -2.623 1 90.75 76 SER A N 1
ATOM 575 C CA . SER A 1 76 ? 14.555 -7.445 -1.239 1 90.75 76 SER A CA 1
ATOM 576 C C . SER A 1 76 ? 13.953 -6.113 -0.81 1 90.75 76 SER A C 1
ATOM 578 O O . SER A 1 76 ? 14.031 -5.125 -1.546 1 90.75 76 SER A O 1
ATOM 580 N N . GLY A 1 77 ? 13.289 -6.121 0.371 1 89.25 77 GLY A N 1
ATOM 581 C CA . GLY A 1 77 ? 12.727 -4.906 0.939 1 89.25 77 GLY A CA 1
ATOM 582 C C . GLY A 1 77 ? 11.312 -4.629 0.468 1 89.25 77 GLY A C 1
ATOM 583 O O . GLY A 1 77 ? 10.695 -3.637 0.868 1 89.25 77 GLY A O 1
ATOM 584 N N . CYS A 1 78 ? 10.789 -5.512 -0.364 1 92.75 78 CYS A N 1
ATOM 585 C CA . CYS A 1 78 ? 9.453 -5.301 -0.91 1 92.75 78 CYS A CA 1
ATOM 586 C C . CYS A 1 78 ? 8.453 -6.277 -0.295 1 92.75 78 CYS A C 1
ATOM 588 O O . CYS A 1 78 ? 8.844 -7.316 0.236 1 92.75 78 CYS A O 1
ATOM 590 N N . TYR A 1 79 ? 7.281 -5.848 -0.267 1 92.94 79 TYR A N 1
ATOM 591 C CA . TYR A 1 79 ? 6.16 -6.758 -0.067 1 92.94 79 TYR A CA 1
ATOM 592 C C . TYR A 1 79 ? 5.195 -6.703 -1.244 1 92.94 79 TYR A C 1
ATOM 594 O O . TYR A 1 79 ? 5.258 -5.785 -2.064 1 92.94 79 TYR A O 1
ATOM 602 N N . GLY A 1 80 ? 4.426 -7.766 -1.354 1 93.56 80 GLY A N 1
ATOM 603 C CA . GLY A 1 80 ? 3.418 -7.828 -2.4 1 93.56 80 GLY A CA 1
ATOM 604 C C . GLY A 1 80 ? 2.039 -7.41 -1.926 1 93.56 80 GLY A C 1
ATOM 605 O O . GLY A 1 80 ? 1.578 -7.852 -0.873 1 93.56 80 GLY A O 1
ATOM 606 N N . ARG A 1 81 ? 1.466 -6.574 -2.721 1 90.69 81 ARG A N 1
ATOM 607 C CA . ARG A 1 81 ? 0.071 -6.211 -2.484 1 90.69 81 ARG A CA 1
ATOM 608 C C . ARG A 1 81 ? -0.822 -6.703 -3.617 1 90.69 81 ARG A C 1
ATOM 610 O O . ARG A 1 81 ? -0.525 -6.477 -4.793 1 90.69 81 ARG A O 1
ATOM 617 N N . GLY A 1 82 ? -1.85 -7.402 -3.205 1 89.25 82 GLY A N 1
ATOM 618 C CA . GLY A 1 82 ? -2.861 -7.781 -4.18 1 89.25 82 GLY A CA 1
ATOM 619 C C . GLY A 1 82 ? -3.926 -6.719 -4.379 1 89.25 82 GLY A C 1
ATOM 620 O O . GLY A 1 82 ? -4.418 -6.137 -3.408 1 89.25 82 GLY A O 1
ATOM 621 N N . ALA A 1 83 ? -4.27 -6.441 -5.641 1 86.06 83 ALA A N 1
ATOM 622 C CA . ALA A 1 83 ? -5.32 -5.484 -5.977 1 86.06 83 ALA A CA 1
ATOM 623 C C . ALA A 1 83 ? -6.355 -6.105 -6.906 1 86.06 83 ALA A C 1
ATOM 625 O O . ALA A 1 83 ? -6.027 -6.984 -7.711 1 86.06 83 ALA A O 1
ATOM 626 N N . PRO A 1 84 ? -7.578 -5.613 -6.691 1 83.31 84 PRO A N 1
ATOM 627 C CA . PRO A 1 84 ? -8.633 -6.164 -7.543 1 83.31 84 PRO A CA 1
ATOM 628 C C . PRO A 1 84 ? -8.461 -5.785 -9.016 1 83.31 84 PRO A C 1
ATOM 630 O O . PRO A 1 84 ? -8.008 -4.68 -9.32 1 83.31 84 PRO A O 1
ATOM 633 N N . CYS A 1 85 ? -8.836 -6.773 -9.852 1 77.12 85 CYS A N 1
ATOM 634 C CA . CYS A 1 85 ? -8.953 -6.5 -11.281 1 77.12 85 CYS A CA 1
ATOM 635 C C . CYS A 1 85 ? -10.344 -5.969 -11.617 1 77.12 85 CYS A C 1
ATOM 637 O O . CYS A 1 85 ? -11.336 -6.41 -11.047 1 77.12 85 CYS A O 1
ATOM 639 N N . SER A 1 86 ? -10.43 -4.965 -12.367 1 72.25 86 SER A N 1
ATOM 640 C CA . SER A 1 86 ? -11.695 -4.301 -12.688 1 72.25 86 SER A CA 1
ATOM 641 C C . SER A 1 86 ? -12.672 -5.27 -13.336 1 72.25 86 SER A C 1
ATOM 643 O O . SER A 1 86 ? -13.875 -5.238 -13.039 1 72.25 86 SER A O 1
ATOM 645 N N . GLY A 1 87 ? -12.258 -6.098 -14.18 1 69.94 87 GLY A N 1
ATOM 646 C CA . GLY A 1 87 ? -13.164 -6.98 -14.898 1 69.94 87 GLY A CA 1
ATOM 647 C C . GLY A 1 87 ? -13.867 -7.973 -13.992 1 69.94 87 GLY A C 1
ATOM 648 O O . GLY A 1 87 ? -15.078 -8.172 -14.109 1 69.94 87 GLY A O 1
ATOM 649 N N . LEU A 1 88 ? -13.227 -8.539 -13.141 1 72.12 88 LEU A N 1
ATOM 650 C CA . LEU A 1 88 ? -13.789 -9.539 -12.234 1 72.12 88 LEU A CA 1
ATOM 651 C C . LEU A 1 88 ? -14.719 -8.891 -11.211 1 72.12 88 LEU A C 1
ATOM 653 O O . LEU A 1 88 ? -15.773 -9.445 -10.891 1 72.12 88 LEU A O 1
ATOM 657 N N . ALA A 1 89 ? -14.352 -7.711 -10.719 1 68.12 89 ALA A N 1
ATOM 658 C CA . ALA A 1 89 ? -15.141 -7.016 -9.703 1 68.12 89 ALA A CA 1
ATOM 659 C C . ALA A 1 89 ? -16.516 -6.625 -10.25 1 68.12 89 ALA A C 1
ATOM 661 O O . ALA A 1 89 ? -17.516 -6.73 -9.547 1 68.12 89 ALA A O 1
ATOM 662 N N . ALA A 1 90 ? -16.531 -6.27 -11.477 1 68.12 90 ALA A N 1
ATOM 663 C CA . ALA A 1 90 ? -17.781 -5.82 -12.086 1 68.12 90 ALA A CA 1
ATOM 664 C C . ALA A 1 90 ? -18.719 -6.996 -12.336 1 68.12 90 ALA A C 1
ATOM 666 O O . ALA A 1 90 ? -19.938 -6.871 -12.18 1 68.12 90 ALA A O 1
ATOM 667 N N . LYS A 1 91 ? -18.094 -8.102 -12.578 1 67 91 LYS A N 1
ATOM 668 C CA . LYS A 1 91 ? -18.922 -9.227 -13.016 1 67 91 LYS A CA 1
ATOM 669 C C . LYS A 1 91 ? -19.516 -9.977 -11.82 1 67 91 LYS A C 1
ATOM 671 O O . LYS A 1 91 ? -20.656 -10.422 -11.867 1 67 91 LYS A O 1
ATOM 676 N N . HIS A 1 92 ? -18.781 -10.102 -10.734 1 65.56 92 HIS A N 1
ATOM 677 C CA . HIS A 1 92 ? -19.203 -11.031 -9.695 1 65.56 92 HIS A CA 1
ATOM 678 C C . HIS A 1 92 ? -19.266 -10.344 -8.336 1 65.56 92 HIS A C 1
ATOM 680 O O . HIS A 1 92 ? -19.516 -10.992 -7.316 1 65.56 92 HIS A O 1
ATOM 686 N N . LEU A 1 93 ? -19.25 -8.969 -8.32 1 63.69 93 LEU A N 1
ATOM 687 C CA . LEU A 1 93 ? -19.203 -8.25 -7.055 1 63.69 93 LEU A CA 1
ATOM 688 C C . LEU A 1 93 ? -18.125 -8.828 -6.137 1 63.69 93 LEU A C 1
ATOM 690 O O . LEU A 1 93 ? -18.422 -9.211 -5 1 63.69 93 LEU A O 1
ATOM 694 N N . ILE A 1 94 ? -17.109 -9.18 -6.75 1 69.94 94 ILE A N 1
ATOM 695 C CA . ILE A 1 94 ? -16 -9.773 -6.016 1 69.94 94 ILE A CA 1
ATOM 696 C C . ILE A 1 94 ? -15.094 -8.68 -5.473 1 69.94 94 ILE A C 1
ATOM 698 O O . ILE A 1 94 ? -14.789 -7.711 -6.176 1 69.94 94 ILE A O 1
ATOM 702 N N . ASP A 1 95 ? -14.867 -8.734 -4.234 1 72.88 95 ASP A N 1
ATOM 703 C CA . ASP A 1 95 ? -13.859 -7.875 -3.613 1 72.88 95 ASP A CA 1
ATOM 704 C C . ASP A 1 95 ? -12.594 -8.664 -3.287 1 72.88 95 ASP A C 1
ATOM 706 O O . ASP A 1 95 ? -12.672 -9.789 -2.779 1 72.88 95 ASP A O 1
ATOM 710 N N . VAL A 1 96 ? -11.516 -8.156 -3.9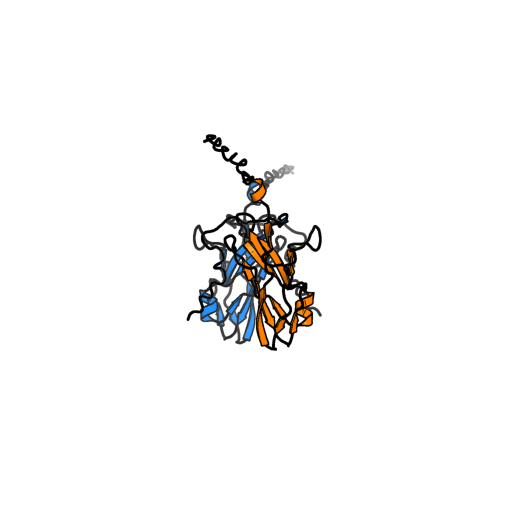69 1 69.69 96 VAL A N 1
ATOM 711 C CA . VAL A 1 96 ? -10.234 -8.734 -3.57 1 69.69 96 VAL A CA 1
ATOM 712 C C . VAL A 1 96 ? -9.875 -8.273 -2.162 1 69.69 96 VAL A C 1
ATOM 714 O O . VAL A 1 96 ? -9.852 -7.07 -1.884 1 69.69 96 VAL A O 1
ATOM 717 N N . GLY A 1 97 ? -9.852 -9.227 -1.256 1 61.97 97 GLY A N 1
ATO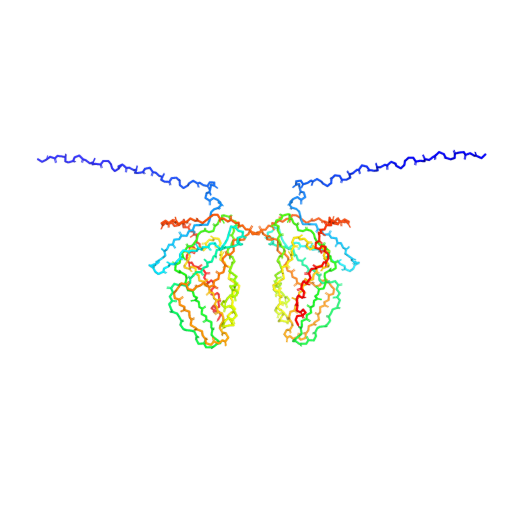M 718 C CA . GLY A 1 97 ? -9.32 -8.859 0.046 1 61.97 97 GLY A CA 1
ATOM 719 C C . GLY A 1 97 ? -7.898 -8.344 -0.016 1 61.97 97 GLY A C 1
ATOM 720 O O . GLY A 1 97 ? -7.133 -8.719 -0.907 1 61.97 97 GLY A O 1
ATOM 721 N N . ALA A 1 98 ? -7.754 -7.164 0.562 1 57.41 98 ALA A N 1
ATOM 722 C CA . ALA A 1 98 ? -6.391 -6.645 0.676 1 57.41 98 ALA A CA 1
ATOM 723 C C . ALA A 1 98 ? -5.426 -7.738 1.131 1 57.41 98 ALA A C 1
ATOM 725 O O . ALA A 1 98 ? -5.473 -8.172 2.281 1 57.41 98 ALA A O 1
ATOM 726 N N . ASP A 1 99 ? -4.73 -8.359 0.053 1 72.62 99 ASP A N 1
ATOM 727 C CA . ASP A 1 99 ? -3.76 -9.367 0.465 1 72.62 99 ASP A CA 1
ATOM 728 C C . ASP A 1 99 ? -2.336 -8.82 0.416 1 72.62 99 ASP A C 1
ATOM 730 O O . ASP A 1 99 ? -1.977 -8.094 -0.517 1 72.62 99 ASP A O 1
ATOM 734 N N . ILE A 1 100 ? -1.725 -8.914 1.572 1 80.88 100 ILE A N 1
ATOM 735 C CA . ILE A 1 100 ? -0.301 -8.609 1.663 1 80.88 100 ILE A CA 1
ATOM 736 C C . ILE A 1 100 ? 0.507 -9.906 1.617 1 80.88 100 ILE A C 1
ATOM 738 O O . ILE A 1 100 ? 0.155 -10.883 2.271 1 80.88 100 ILE A O 1
ATOM 742 N N . ILE A 1 101 ? 1.382 -9.922 0.673 1 89.88 101 ILE A N 1
ATOM 743 C CA . ILE A 1 101 ? 2.359 -11.008 0.633 1 89.88 101 ILE A CA 1
ATOM 744 C C . ILE A 1 101 ? 3.689 -10.523 1.206 1 89.88 101 ILE A C 1
ATOM 746 O O . ILE A 1 101 ? 4.316 -9.617 0.654 1 89.88 101 ILE A O 1
ATOM 750 N N . GLY A 1 102 ? 4.09 -11.188 2.221 1 89.88 102 GLY A N 1
ATOM 751 C CA . GLY A 1 102 ? 5.348 -10.812 2.846 1 89.88 102 GLY A CA 1
ATOM 752 C C . GLY A 1 102 ? 6.562 -11.195 2.025 1 89.88 102 GLY A C 1
ATOM 753 O O . GLY A 1 102 ? 6.516 -12.164 1.258 1 89.88 102 GLY A O 1
ATOM 754 N N . GLU A 1 103 ? 7.613 -10.531 2.283 1 90.44 103 GLU A N 1
ATOM 755 C CA . GLU A 1 103 ? 8.867 -10.773 1.582 1 90.44 103 GLU A CA 1
ATOM 756 C C . GLU A 1 103 ? 9.359 -12.203 1.801 1 90.44 103 GLU A C 1
ATOM 758 O O . GLU A 1 103 ? 9.953 -12.805 0.904 1 90.44 103 GLU A O 1
ATOM 763 N N . ASP A 1 104 ? 9.094 -12.742 2.969 1 90.88 104 ASP A N 1
ATOM 764 C CA . ASP A 1 104 ? 9.656 -14.039 3.34 1 90.88 104 ASP A CA 1
ATOM 765 C C . ASP A 1 104 ? 8.68 -15.172 3.039 1 90.88 104 ASP A C 1
ATOM 767 O O . ASP A 1 104 ? 8.977 -16.344 3.307 1 90.88 104 ASP A O 1
ATOM 771 N N . TYR A 1 105 ? 7.559 -14.82 2.48 1 92.94 105 TYR A N 1
ATOM 772 C CA . TYR A 1 105 ? 6.586 -15.859 2.164 1 92.94 105 TYR A CA 1
ATOM 773 C C . TYR A 1 105 ? 7 -16.641 0.921 1 92.94 105 TYR A C 1
ATOM 775 O O . TYR A 1 105 ? 7.344 -16.047 -0.104 1 92.94 105 TYR A O 1
ATOM 783 N N . ARG A 1 106 ? 6.945 -18 1.087 1 94.56 106 ARG A N 1
ATOM 784 C CA . ARG A 1 106 ? 7.312 -18.875 -0.02 1 94.56 106 ARG A CA 1
ATOM 785 C C . ARG A 1 106 ? 6.242 -19.938 -0.262 1 94.56 106 ARG A C 1
ATOM 787 O O . ARG A 1 106 ? 6.523 -21 -0.827 1 94.56 106 ARG A O 1
ATOM 794 N N . GLY A 1 107 ? 5.07 -19.703 0.219 1 93.25 107 GLY A N 1
ATOM 795 C CA . GLY A 1 107 ? 3.955 -20.609 -0.017 1 93.25 107 GLY A CA 1
ATOM 796 C C . GLY A 1 107 ? 3.232 -20.328 -1.323 1 93.25 107 GLY A C 1
ATOM 797 O O . GLY A 1 107 ? 3.611 -19.422 -2.07 1 93.25 107 GLY A O 1
ATOM 798 N N . ASN A 1 108 ? 2.227 -21.219 -1.607 1 95.25 108 ASN A N 1
ATOM 799 C CA . ASN A 1 108 ? 1.366 -21 -2.764 1 95.25 108 ASN A CA 1
ATOM 800 C C . ASN A 1 108 ? 0.664 -19.641 -2.693 1 95.25 108 ASN A C 1
ATOM 802 O O . ASN A 1 108 ? -0.014 -19.344 -1.709 1 95.25 108 ASN A O 1
ATOM 806 N N . VAL A 1 109 ? 0.908 -18.797 -3.723 1 94.94 109 VAL A N 1
ATOM 807 C CA . VAL A 1 109 ? 0.238 -17.5 -3.76 1 94.94 109 VAL A CA 1
ATOM 808 C C . VAL A 1 109 ? -1.272 -17.703 -3.854 1 94.94 109 VAL A C 1
ATOM 810 O O . VAL A 1 109 ? -1.762 -18.359 -4.77 1 94.94 109 VAL A O 1
ATOM 813 N N . GLY A 1 110 ? -1.91 -17.141 -2.902 1 92.56 110 GLY A N 1
ATOM 814 C CA . GLY A 1 110 ? -3.363 -17.188 -2.865 1 92.56 110 GLY A CA 1
ATOM 815 C C . GLY A 1 110 ? -3.996 -15.812 -2.75 1 92.56 110 GLY A C 1
ATOM 816 O O . GLY A 1 110 ? -3.412 -14.898 -2.162 1 92.56 110 GLY A O 1
ATOM 817 N N . VAL A 1 111 ? -5.141 -15.688 -3.34 1 90.25 111 VAL A N 1
ATOM 818 C CA . VAL A 1 111 ? -5.918 -14.453 -3.248 1 90.25 111 VAL A CA 1
ATOM 819 C C . VAL A 1 111 ? -7.289 -14.75 -2.645 1 90.25 111 VAL A C 1
ATOM 821 O O . VAL A 1 111 ? -8.008 -15.633 -3.119 1 90.25 111 VAL A O 1
ATOM 824 N N . LEU A 1 112 ? -7.551 -14.016 -1.589 1 87.62 112 LEU A N 1
ATOM 825 C CA . LEU A 1 112 ? -8.867 -14.148 -0.98 1 87.62 112 LEU A CA 1
ATOM 826 C C . LEU A 1 112 ? -9.891 -13.289 -1.712 1 87.62 112 LEU A C 1
ATOM 828 O O . LEU A 1 112 ? -9.703 -12.078 -1.854 1 87.62 112 LEU A O 1
ATOM 832 N N . LEU A 1 113 ? -10.992 -13.953 -2.115 1 85.25 113 LEU A N 1
ATOM 833 C CA . LEU A 1 113 ? -12.078 -13.258 -2.807 1 85.25 113 LEU A CA 1
ATOM 834 C C . LEU A 1 113 ? -13.383 -13.383 -2.029 1 85.25 113 LEU A C 1
ATOM 836 O O . LEU A 1 113 ? -13.68 -14.445 -1.473 1 85.25 113 LEU A O 1
ATOM 840 N N . ASN A 1 114 ? -13.945 -12.227 -1.957 1 83.56 114 ASN A N 1
ATOM 841 C CA . ASN A 1 114 ? -15.297 -12.195 -1.402 1 83.56 114 ASN A CA 1
ATOM 842 C C . ASN A 1 114 ? -16.344 -12.117 -2.502 1 83.56 114 ASN A C 1
ATOM 844 O O . ASN A 1 114 ? -16.328 -11.195 -3.322 1 83.56 114 ASN A O 1
ATOM 848 N N . PHE A 1 115 ? -17.375 -13.102 -2.42 1 82.69 115 PHE A N 1
ATOM 849 C CA . PHE A 1 115 ? -18.391 -13.164 -3.473 1 82.69 115 PHE A CA 1
ATOM 850 C C . PHE A 1 115 ? -19.734 -12.672 -2.963 1 82.69 115 PHE A C 1
ATOM 852 O O . PHE A 1 115 ? -20.266 -13.211 -1.99 1 82.69 115 PHE A O 1
ATOM 859 N N . GLY A 1 116 ? -20.172 -11.641 -3.596 1 82.56 116 GLY A N 1
ATOM 860 C CA . GLY A 1 116 ? -21.531 -11.188 -3.324 1 82.56 116 GLY A CA 1
ATOM 861 C C . GLY A 1 116 ? -22.594 -12.055 -3.971 1 82.56 116 GLY A C 1
ATOM 862 O O . GLY A 1 116 ? -23.688 -12.219 -3.42 1 82.56 116 GLY A O 1
ATOM 863 N N . LYS A 1 117 ? -22.328 -12.586 -5.168 1 83.44 117 LYS A N 1
ATOM 864 C CA . LYS A 1 117 ? -23.188 -13.5 -5.918 1 83.44 117 LYS A CA 1
ATOM 865 C C . LYS A 1 117 ? -22.422 -14.773 -6.297 1 83.44 117 LYS A C 1
ATOM 867 O O . LYS A 1 117 ? -21.219 -14.883 -6.062 1 83.44 117 LYS A O 1
ATOM 872 N N . GLU A 1 118 ? -23.266 -15.664 -6.727 1 82.56 118 GLU A N 1
ATOM 873 C CA . GLU A 1 118 ? -22.625 -16.875 -7.207 1 82.56 118 GLU A CA 1
ATOM 874 C C . GLU A 1 118 ? -21.641 -16.578 -8.344 1 82.56 118 GLU A C 1
ATOM 876 O O . GLU A 1 118 ? -21.938 -15.742 -9.203 1 82.56 118 GLU A O 1
ATOM 881 N N . GLY A 1 119 ? -20.5 -17.203 -8.227 1 83.62 119 GLY A N 1
ATOM 882 C CA . GLY A 1 119 ? -19.516 -16.953 -9.266 1 83.62 119 GLY A CA 1
ATOM 883 C C . GLY A 1 119 ? -18.766 -18.203 -9.672 1 83.62 119 GLY A C 1
ATOM 884 O O . GLY A 1 119 ? -18.609 -19.141 -8.883 1 83.62 119 GLY A O 1
ATOM 885 N N . ALA A 1 120 ? -18.516 -18.266 -11.008 1 88.25 120 ALA A N 1
ATOM 886 C CA . ALA A 1 120 ? -17.641 -19.312 -11.539 1 88.25 120 ALA A CA 1
ATOM 887 C C . ALA A 1 120 ? -16.297 -18.75 -11.961 1 88.25 120 ALA A C 1
ATOM 889 O O . ALA A 1 120 ? -16.234 -17.719 -12.641 1 88.25 120 ALA A O 1
ATOM 890 N N . LEU A 1 121 ? -15.266 -19.359 -11.414 1 90.19 121 LEU A N 1
ATOM 891 C CA . LEU A 1 121 ? -13.906 -19.031 -11.828 1 90.19 121 LEU A CA 1
ATOM 892 C C . LEU A 1 121 ? -13.312 -20.172 -12.664 1 90.19 121 LEU A C 1
ATOM 894 O O . LEU A 1 121 ? -13.477 -21.344 -12.328 1 90.19 121 LEU A O 1
ATOM 898 N N . ARG A 1 122 ? -12.695 -19.766 -13.75 1 92.88 122 ARG A N 1
ATOM 899 C CA . ARG A 1 122 ? -12.078 -20.766 -14.633 1 92.88 122 ARG A CA 1
ATOM 900 C C . ARG A 1 122 ? -10.562 -20.672 -14.578 1 92.88 122 ARG A C 1
ATOM 902 O O . ARG A 1 122 ? -10.008 -19.609 -14.273 1 92.88 122 ARG A O 1
ATOM 909 N N . LYS A 1 123 ? -10.016 -21.828 -14.898 1 95.44 123 LYS A N 1
ATOM 910 C CA . LYS A 1 123 ? -8.57 -21.812 -15.094 1 95.44 123 LYS A CA 1
ATOM 911 C C . LYS A 1 123 ? -8.164 -20.734 -16.109 1 95.44 123 LYS A C 1
ATOM 913 O O . LYS A 1 123 ? -8.773 -20.625 -17.172 1 95.44 123 LYS A O 1
ATOM 918 N N . GLY A 1 124 ? -7.145 -19.922 -15.656 1 94.94 124 GLY A N 1
ATOM 919 C CA . GLY A 1 124 ? -6.645 -18.922 -16.594 1 94.94 124 GLY A CA 1
ATOM 920 C C . GLY A 1 124 ? -7.289 -17.562 -16.391 1 94.94 124 GLY A C 1
ATOM 921 O O . GLY A 1 124 ? -6.828 -16.562 -16.953 1 94.94 124 GLY A O 1
ATOM 922 N N . ASP A 1 125 ? -8.367 -17.484 -15.57 1 92.38 125 ASP A N 1
ATOM 923 C CA . ASP A 1 125 ? -8.984 -16.203 -15.289 1 92.38 125 ASP A CA 1
ATOM 924 C C . ASP A 1 125 ? -8 -15.273 -14.562 1 92.38 125 ASP A C 1
ATOM 926 O O . ASP A 1 125 ? -7.285 -15.703 -13.664 1 92.38 125 ASP A O 1
ATOM 930 N N . ARG A 1 126 ? -7.969 -14.031 -14.961 1 92.5 126 ARG A N 1
ATOM 931 C CA . ARG A 1 126 ? -7.211 -13.016 -14.25 1 92.5 126 ARG A CA 1
ATOM 932 C C . ARG A 1 126 ? -7.875 -12.664 -12.922 1 92.5 126 ARG A C 1
ATOM 934 O O . ARG A 1 126 ? -8.984 -12.117 -12.906 1 92.5 126 ARG A O 1
ATOM 941 N N . ILE A 1 127 ? -7.176 -12.875 -11.828 1 89.94 127 ILE A N 1
ATOM 942 C CA . ILE A 1 127 ? -7.812 -12.828 -10.516 1 89.94 127 ILE A CA 1
ATOM 943 C C . ILE A 1 127 ? -7.395 -11.555 -9.789 1 89.94 127 ILE A C 1
ATOM 945 O O . ILE A 1 127 ? -8.211 -10.93 -9.102 1 89.94 127 ILE A O 1
ATOM 949 N N . ALA A 1 128 ? -6.188 -11.164 -9.906 1 91.75 128 ALA A N 1
ATOM 950 C CA . ALA A 1 128 ? -5.672 -10.039 -9.133 1 91.75 128 ALA A CA 1
ATOM 951 C C . ALA A 1 128 ? -4.43 -9.445 -9.789 1 91.75 128 ALA A C 1
ATOM 953 O O . ALA A 1 128 ? -3.859 -10.031 -10.703 1 91.75 128 ALA A O 1
ATOM 954 N N . LEU A 1 129 ? -4.176 -8.258 -9.422 1 92.19 129 LEU A N 1
ATOM 955 C CA . LEU A 1 129 ? -2.924 -7.586 -9.742 1 92.19 129 LEU A CA 1
ATOM 956 C C . LEU A 1 129 ? -1.97 -7.621 -8.555 1 92.19 129 LEU A C 1
ATOM 958 O O . LEU A 1 129 ? -2.342 -7.242 -7.441 1 92.19 129 LEU A O 1
ATOM 962 N N . LEU A 1 130 ? -0.812 -8.18 -8.781 1 93.81 130 LEU A N 1
ATOM 963 C CA . LEU A 1 130 ? 0.241 -8.164 -7.777 1 93.81 130 LEU A CA 1
ATOM 964 C C . LEU A 1 130 ? 1.119 -6.926 -7.93 1 93.81 130 LEU A C 1
ATOM 966 O O . LEU A 1 130 ? 1.79 -6.758 -8.953 1 93.81 130 LEU A O 1
ATOM 970 N N . ILE A 1 131 ? 1.102 -6.121 -6.922 1 92.75 131 ILE A N 1
ATOM 971 C CA . ILE A 1 131 ? 1.912 -4.91 -6.922 1 92.75 131 ILE A CA 1
ATOM 972 C C . ILE A 1 131 ? 3.051 -5.051 -5.914 1 92.75 131 ILE A C 1
ATOM 974 O O . ILE A 1 131 ? 2.824 -5.41 -4.754 1 92.75 131 ILE A O 1
ATOM 978 N N . CYS A 1 132 ? 4.316 -4.859 -6.41 1 94 132 CYS A N 1
ATOM 979 C CA . CYS A 1 132 ? 5.465 -4.848 -5.512 1 94 132 CYS A CA 1
ATOM 980 C C . CYS A 1 132 ? 5.652 -3.473 -4.883 1 94 132 CYS A C 1
ATOM 982 O O . CYS A 1 132 ? 5.789 -2.475 -5.594 1 94 132 CYS A O 1
ATOM 984 N N . GLU A 1 133 ? 5.656 -3.52 -3.547 1 93.25 133 GLU A N 1
ATOM 985 C CA . GLU A 1 133 ? 5.738 -2.252 -2.826 1 93.25 133 GLU A CA 1
ATOM 986 C C . GLU A 1 133 ? 6.879 -2.266 -1.812 1 93.25 133 GLU A C 1
ATOM 988 O O . GLU A 1 133 ? 7.27 -3.328 -1.327 1 93.25 133 GLU A O 1
ATOM 993 N N . ARG A 1 134 ? 7.387 -1.116 -1.62 1 91.81 134 ARG A N 1
ATOM 994 C CA . ARG A 1 134 ? 8.383 -0.898 -0.578 1 91.81 134 ARG A CA 1
ATOM 995 C C . ARG A 1 134 ? 7.977 0.25 0.339 1 91.81 134 ARG A C 1
ATOM 997 O O . ARG A 1 134 ? 7.535 1.301 -0.132 1 91.81 134 ARG A O 1
ATOM 1004 N N . ILE A 1 135 ? 8.031 -0.06 1.598 1 88.62 135 ILE A N 1
ATOM 1005 C CA . ILE A 1 135 ? 7.816 1.024 2.551 1 88.62 135 ILE A CA 1
ATOM 1006 C C . ILE A 1 135 ? 9.023 1.958 2.547 1 88.62 135 ILE A C 1
ATOM 1008 O O . ILE A 1 135 ? 10.172 1.5 2.549 1 88.62 135 ILE A O 1
ATOM 1012 N N . PHE A 1 136 ? 8.797 3.23 2.434 1 88.12 136 PHE A N 1
ATOM 1013 C CA . PHE A 1 136 ? 9.805 4.273 2.531 1 88.12 136 PHE A CA 1
ATOM 1014 C C . PHE A 1 136 ? 9.742 4.969 3.887 1 88.12 136 PHE A C 1
ATOM 1016 O O . PHE A 1 136 ? 8.656 5.344 4.344 1 88.12 136 PHE A O 1
ATOM 1023 N N . TYR A 1 137 ? 10.922 5.047 4.586 1 89.88 137 TYR A N 1
ATOM 1024 C CA . TYR A 1 137 ? 10.992 5.645 5.914 1 89.88 137 TYR A CA 1
ATOM 1025 C C . TYR A 1 137 ? 11.625 7.027 5.852 1 89.88 137 TYR A C 1
ATOM 1027 O O . TYR A 1 137 ? 12.797 7.199 6.215 1 89.88 137 TYR A O 1
ATOM 1035 N N . PRO A 1 138 ? 10.875 7.984 5.523 1 91.81 138 PRO A N 1
ATOM 1036 C CA . PRO A 1 138 ? 11.461 9.32 5.387 1 91.81 138 PRO A CA 1
ATOM 1037 C C . PRO A 1 138 ? 11.586 10.047 6.723 1 91.81 138 PRO A C 1
ATOM 1039 O O . PRO A 1 138 ? 10.875 9.727 7.68 1 91.81 138 PRO A O 1
ATOM 1042 N N . GLU A 1 139 ? 12.586 10.914 6.723 1 92.75 139 GLU A N 1
ATOM 1043 C CA . GLU A 1 139 ? 12.547 11.922 7.777 1 92.75 139 GLU A CA 1
ATOM 1044 C C . GLU A 1 139 ? 11.469 12.969 7.5 1 92.75 139 GLU A C 1
ATOM 1046 O O . GLU A 1 139 ? 11.164 13.266 6.34 1 92.75 139 GLU A O 1
ATOM 1051 N N . ILE A 1 140 ? 10.883 13.461 8.594 1 94.38 140 ILE A N 1
ATOM 1052 C CA . ILE A 1 140 ? 9.828 14.453 8.422 1 94.38 140 ILE A CA 1
ATOM 1053 C C . ILE A 1 140 ? 10.359 15.836 8.789 1 94.38 140 ILE A C 1
ATOM 1055 O O . ILE A 1 140 ? 11.195 15.977 9.688 1 94.38 140 ILE A O 1
ATOM 1059 N N . GLU A 1 141 ? 9.93 16.812 8.016 1 95.12 141 GLU A N 1
ATOM 1060 C CA . GLU A 1 141 ? 10.383 18.188 8.258 1 95.12 141 GLU A CA 1
ATOM 1061 C C . GLU A 1 141 ? 9.234 19.172 8.117 1 95.12 141 GLU A C 1
ATOM 1063 O O . GLU A 1 141 ? 8.5 19.141 7.125 1 95.12 141 GLU A O 1
ATOM 1068 N N . LYS A 1 142 ? 9.117 19.969 9.133 1 95.69 142 LYS A N 1
ATOM 1069 C CA . LYS A 1 142 ? 8.188 21.078 9 1 95.69 142 LYS A CA 1
ATOM 1070 C C . LYS A 1 142 ? 8.773 22.188 8.133 1 95.69 142 LYS A C 1
ATOM 1072 O O . LYS A 1 142 ? 9.93 22.578 8.32 1 95.69 142 LYS A O 1
ATOM 1077 N N . VAL A 1 143 ? 8.008 22.656 7.223 1 95.44 143 VAL A N 1
ATOM 1078 C CA . VAL A 1 143 ? 8.438 23.766 6.379 1 95.44 143 VAL A CA 1
ATOM 1079 C C . VAL A 1 143 ? 7.352 24.828 6.336 1 95.44 143 VAL A C 1
ATOM 1081 O O . VAL A 1 143 ? 6.23 24.609 6.789 1 95.44 143 VAL A O 1
ATOM 1084 N N . GLN A 1 144 ? 7.703 26 5.848 1 94.38 144 GLN A N 1
ATOM 1085 C CA . GLN A 1 144 ? 6.742 27.094 5.785 1 94.38 144 GLN A CA 1
ATOM 1086 C C . GLN A 1 144 ? 5.875 27 4.531 1 94.38 144 GLN A C 1
ATOM 1088 O O . GLN A 1 144 ? 4.695 27.344 4.559 1 94.38 144 GLN A O 1
ATOM 1093 N N . VAL A 1 145 ? 6.504 26.562 3.404 1 92.94 145 VAL A N 1
ATOM 1094 C CA . VAL A 1 145 ? 5.805 26.453 2.129 1 92.94 145 VAL A CA 1
ATOM 1095 C C . VAL A 1 145 ? 6.254 25.188 1.401 1 92.94 145 VAL A C 1
ATOM 1097 O O . VAL A 1 145 ? 7.406 24.766 1.533 1 92.94 145 VAL A O 1
ATOM 1100 N N . LEU A 1 146 ? 5.246 24.609 0.68 1 91.62 146 LEU A N 1
ATOM 1101 C CA . LEU A 1 146 ? 5.578 23.469 -0.166 1 91.62 146 LEU A CA 1
ATOM 1102 C C . LEU A 1 146 ? 5.625 23.875 -1.635 1 91.62 146 LEU A C 1
ATOM 1104 O O . LEU A 1 146 ? 5.055 24.906 -2.018 1 91.62 146 LEU A O 1
ATOM 1108 N N . ASP A 1 147 ? 6.375 23.031 -2.389 1 86.88 147 ASP A N 1
ATOM 1109 C CA . ASP A 1 147 ? 6.41 23.266 -3.83 1 86.88 147 ASP A CA 1
ATOM 1110 C C . ASP A 1 147 ? 5.027 23.078 -4.449 1 86.88 147 ASP A C 1
ATOM 1112 O O . ASP A 1 147 ? 4.207 22.312 -3.938 1 86.88 147 ASP A O 1
ATOM 1116 N N . ASP A 1 148 ? 4.746 23.812 -5.484 1 83.56 148 ASP A N 1
ATOM 1117 C CA . ASP A 1 148 ? 3.486 23.703 -6.207 1 83.56 148 ASP A CA 1
ATOM 1118 C C . ASP A 1 148 ? 3.533 22.547 -7.203 1 83.56 148 ASP A C 1
ATOM 1120 O O . ASP A 1 148 ? 4.602 22.188 -7.711 1 83.56 148 ASP A O 1
ATOM 1124 N N . THR A 1 149 ? 2.41 21.844 -7.277 1 83.88 149 THR A N 1
ATOM 1125 C CA . THR A 1 149 ? 2.252 20.828 -8.32 1 83.88 149 THR A CA 1
ATOM 1126 C C . THR A 1 149 ? 1.057 21.156 -9.211 1 83.88 149 THR A C 1
ATOM 1128 O O . THR A 1 149 ? 0.219 21.984 -8.852 1 83.88 149 THR A O 1
ATOM 1131 N N . GLU A 1 150 ? 1.018 20.531 -10.391 1 80.12 150 GLU A N 1
ATOM 1132 C CA . GLU A 1 150 ? -0.098 20.734 -11.305 1 80.12 150 GLU A CA 1
ATOM 1133 C C . GLU A 1 150 ? -1.425 20.344 -10.664 1 80.12 150 GLU A C 1
ATOM 1135 O O . GLU A 1 150 ? -2.428 21.047 -10.828 1 80.12 150 GLU A O 1
ATOM 1140 N N . ARG A 1 151 ? -1.533 19.219 -9.914 1 79.06 151 ARG A N 1
ATOM 1141 C CA . ARG A 1 151 ? -2.744 18.766 -9.242 1 79.06 151 ARG A CA 1
ATOM 1142 C C . ARG A 1 151 ? -3.084 19.672 -8.062 1 79.06 151 ARG A C 1
ATOM 1144 O O . ARG A 1 151 ? -4.258 19.953 -7.797 1 79.06 151 ARG A O 1
ATOM 1151 N N . GLY A 1 152 ? -2.131 20.203 -7.383 1 74.62 152 GLY A N 1
ATOM 1152 C CA . GLY A 1 152 ? -2.299 21.109 -6.258 1 74.62 152 GLY A CA 1
ATOM 1153 C C . GLY A 1 152 ? -3.184 20.547 -5.164 1 74.62 152 GLY A C 1
ATOM 1154 O O . GLY A 1 152 ? -2.965 19.422 -4.695 1 74.62 152 GLY A O 1
ATOM 1155 N N . SER A 1 153 ? -4.156 21.25 -4.789 1 71.12 153 SER A N 1
ATOM 1156 C CA . SER A 1 153 ? -5.047 20.922 -3.68 1 71.12 153 SER A CA 1
ATOM 1157 C C . SER A 1 153 ? -6.258 20.125 -4.156 1 71.12 153 SER A C 1
ATOM 1159 O O . SER A 1 153 ? -7.117 19.766 -3.355 1 71.12 153 SER A O 1
ATOM 1161 N N . GLY A 1 154 ? -6.355 19.766 -5.539 1 64.5 154 GLY A N 1
ATOM 1162 C CA . GLY A 1 154 ? -7.504 19.078 -6.109 1 64.5 154 GLY A CA 1
ATOM 1163 C C . GLY A 1 154 ? -7.488 17.594 -5.859 1 64.5 154 GLY A C 1
ATOM 1164 O O . GLY A 1 154 ? -6.719 16.859 -6.484 1 64.5 154 GLY A O 1
ATOM 1165 N N . GLY A 1 155 ? -7.527 17.156 -4.727 1 53.94 155 GLY A N 1
ATOM 1166 C CA . GLY A 1 155 ? -7.316 15.773 -4.34 1 53.94 155 GLY A CA 1
ATOM 1167 C C . GLY A 1 155 ? -8.516 14.883 -4.617 1 53.94 155 GLY A C 1
ATOM 1168 O O . GLY A 1 155 ? -8.367 13.789 -5.164 1 53.94 155 GLY A O 1
ATOM 1169 N N . LEU A 1 156 ? -9.648 15 -3.865 1 47.62 156 LEU A N 1
ATOM 1170 C CA . LEU A 1 156 ? -10.625 13.914 -3.828 1 47.62 156 LEU A CA 1
ATOM 1171 C C . LEU A 1 156 ? -11.32 13.758 -5.176 1 47.62 156 LEU A C 1
ATOM 1173 O O . LEU A 1 156 ? -11.977 14.695 -5.648 1 47.62 156 LEU A O 1
ATOM 1177 N N . GLY A 1 157 ? -10.734 13.336 -6.16 1 38.09 157 GLY A N 1
ATOM 1178 C CA . GLY A 1 157 ? -11.492 12.992 -7.355 1 38.09 157 GLY A CA 1
ATOM 1179 C C . GLY A 1 157 ? -12.828 12.352 -7.047 1 38.09 157 GLY A C 1
ATOM 1180 O O . GLY A 1 157 ? -12.906 11.148 -6.797 1 38.09 157 GLY A O 1
ATOM 1181 N N . SER A 1 158 ? -13.703 12.938 -6.305 1 36.06 158 SER A N 1
ATOM 1182 C CA . SER A 1 158 ? -15.078 12.438 -6.328 1 36.06 158 SER A CA 1
ATOM 1183 C C . SER A 1 158 ? -15.602 12.336 -7.758 1 36.06 158 SER A C 1
ATOM 1185 O O . SER A 1 158 ? -15.82 13.352 -8.414 1 36.06 158 SER A O 1
ATOM 1187 N N . THR A 1 159 ? -14.961 11.594 -8.641 1 35.56 159 THR A N 1
ATOM 1188 C CA . THR A 1 159 ? -15.703 11.352 -9.867 1 35.56 159 THR A CA 1
ATOM 1189 C C . THR A 1 159 ? -17.156 11 -9.562 1 35.56 159 THR A C 1
ATOM 1191 O O . THR A 1 159 ? -17.906 10.625 -10.461 1 35.56 159 THR A O 1
ATOM 1194 N N . GLY A 1 160 ? -17.578 10.82 -8.312 1 29.81 160 GLY A N 1
ATOM 1195 C CA . GLY A 1 160 ? -18.969 10.398 -8.398 1 29.81 160 GLY A CA 1
ATOM 1196 C C . GLY A 1 160 ? -19.891 11.477 -8.938 1 29.81 160 GLY A C 1
ATOM 1197 O O . GLY A 1 160 ? -20.719 12.016 -8.203 1 29.81 160 GLY A O 1
ATOM 1198 N N . LYS A 1 161 ? -19.406 12.43 -9.711 1 30.28 161 LYS A N 1
ATOM 1199 C CA . LYS A 1 161 ? -20.562 13.109 -10.305 1 30.28 161 LYS A CA 1
ATOM 1200 C C . LYS A 1 161 ? -21.406 12.141 -11.125 1 30.28 161 LYS A C 1
ATOM 1202 O O . LYS A 1 161 ? -22.344 12.547 -11.812 1 30.28 161 LYS A O 1
ATOM 1207 N N . ASN A 1 162 ? -21.391 10.773 -10.961 1 24.72 162 ASN A N 1
ATOM 1208 C CA . ASN A 1 162 ? -22.578 10.359 -11.703 1 24.72 162 ASN A CA 1
ATOM 1209 C C . ASN A 1 162 ? -23.859 10.805 -11.008 1 24.72 162 ASN A C 1
ATOM 1211 O O . ASN A 1 162 ? -23.953 10.758 -9.781 1 24.72 162 ASN A O 1
ATOM 1215 N N . PRO B 1 1 ? 16.234 69.5 -3.004 1 29.81 1 PRO B N 1
ATOM 1216 C CA . PRO B 1 1 ? 15.555 68.375 -3.557 1 29.81 1 PRO B CA 1
ATOM 1217 C C . PRO B 1 1 ? 16.453 67.125 -3.607 1 29.81 1 PRO B C 1
ATOM 1219 O O . PRO B 1 1 ? 17.469 67.125 -4.312 1 29.81 1 PRO B O 1
ATOM 1222 N N . ALA B 1 2 ? 16.844 66.562 -2.42 1 33.97 2 ALA B N 1
ATOM 1223 C CA . ALA B 1 2 ? 17.844 65.5 -2.158 1 33.97 2 ALA B CA 1
ATOM 1224 C C . ALA B 1 2 ? 17.469 64.25 -2.867 1 33.97 2 ALA B C 1
ATOM 1226 O O . ALA B 1 2 ? 16.328 63.75 -2.775 1 33.97 2 ALA B O 1
ATOM 1227 N N . ALA B 1 3 ? 18.109 63.906 -4.008 1 35.06 3 ALA B N 1
ATOM 1228 C CA . ALA B 1 3 ? 17.984 62.719 -4.859 1 35.06 3 ALA B CA 1
ATOM 1229 C C . ALA B 1 3 ? 18.141 61.438 -4.047 1 35.06 3 ALA B C 1
ATOM 1231 O O . ALA B 1 3 ? 19.188 61.188 -3.447 1 35.06 3 ALA B O 1
ATOM 1232 N N . GLY B 1 4 ? 17.109 61.062 -3.25 1 33.22 4 GLY B N 1
ATOM 1233 C CA . GLY B 1 4 ? 17.141 59.875 -2.434 1 33.22 4 GLY B CA 1
ATOM 1234 C C . GLY B 1 4 ? 17.641 58.656 -3.188 1 33.22 4 GLY B C 1
ATOM 1235 O O . GLY B 1 4 ? 17.234 58.406 -4.332 1 33.22 4 GLY B O 1
ATOM 1236 N N . GLY B 1 5 ? 18.875 58.25 -3.018 1 35.28 5 GLY B N 1
ATOM 1237 C CA . GLY B 1 5 ? 19.516 57.094 -3.588 1 35.28 5 GLY B CA 1
ATOM 1238 C C . GLY B 1 5 ? 18.672 55.812 -3.502 1 35.28 5 GLY B C 1
ATOM 1239 O O . GLY B 1 5 ? 17.922 55.656 -2.545 1 35.28 5 GLY B O 1
ATOM 1240 N N . GLU B 1 6 ? 18.219 55.281 -4.66 1 37.75 6 GLU B N 1
ATOM 1241 C CA . GLU B 1 6 ? 17.484 54.031 -4.926 1 37.75 6 GLU B CA 1
ATOM 1242 C C . GLU B 1 6 ? 18.141 52.844 -4.25 1 37.75 6 GLU B C 1
ATOM 1244 O O . GLU B 1 6 ? 19.312 52.531 -4.516 1 37.75 6 GLU B O 1
ATOM 1249 N N . ALA B 1 7 ? 17.828 52.562 -2.979 1 41 7 ALA B N 1
ATOM 1250 C CA . ALA B 1 7 ? 18.281 51.344 -2.303 1 41 7 ALA B CA 1
ATOM 1251 C C . ALA B 1 7 ? 18.156 50.125 -3.221 1 41 7 ALA B C 1
ATOM 1253 O O . ALA B 1 7 ? 17.109 49.906 -3.83 1 41 7 ALA B O 1
ATOM 1254 N N . THR B 1 8 ? 19.203 49.656 -3.824 1 40 8 THR B N 1
ATOM 1255 C CA . THR B 1 8 ? 19.297 48.406 -4.602 1 40 8 THR B CA 1
ATOM 1256 C C . THR B 1 8 ? 18.75 47.25 -3.803 1 40 8 THR B C 1
ATOM 1258 O O . THR B 1 8 ? 19.141 47.031 -2.65 1 40 8 THR B O 1
ATOM 1261 N N . PRO B 1 9 ? 17.5 46.812 -4.086 1 36.19 9 PRO B N 1
ATOM 1262 C CA . PRO B 1 9 ? 16.984 45.656 -3.371 1 36.19 9 PRO B CA 1
ATOM 1263 C C . PRO B 1 9 ? 17.969 44.5 -3.34 1 36.19 9 PRO B C 1
ATOM 1265 O O . PRO B 1 9 ? 18.578 44.156 -4.359 1 36.19 9 PRO B O 1
ATOM 1268 N N . THR B 1 10 ? 18.812 44.375 -2.332 1 36.47 10 THR B N 1
ATOM 1269 C CA . THR B 1 10 ? 19.625 43.188 -2.123 1 36.47 10 THR B CA 1
ATOM 1270 C C . THR B 1 10 ? 18.781 41.906 -2.342 1 36.47 10 THR B C 1
ATOM 1272 O O . THR B 1 10 ? 17.734 41.75 -1.735 1 36.47 10 THR B O 1
ATOM 1275 N N . ILE B 1 11 ? 18.734 41.438 -3.561 1 35.72 11 ILE B N 1
ATOM 1276 C CA . ILE B 1 11 ? 18.188 40.125 -3.908 1 35.72 11 ILE B CA 1
ATOM 1277 C C . ILE B 1 11 ? 18.672 39.062 -2.902 1 35.72 11 ILE B C 1
ATOM 1279 O O . ILE B 1 11 ? 19.875 38.875 -2.719 1 35.72 11 ILE B O 1
ATOM 1283 N N . SER B 1 12 ? 17.984 39 -1.777 1 34.19 12 SER B N 1
ATOM 1284 C CA . SER B 1 12 ? 18.281 37.906 -0.852 1 34.19 12 SER B CA 1
ATOM 1285 C C . SER B 1 12 ? 18.625 36.625 -1.599 1 34.19 12 SER B C 1
ATOM 1287 O O . SER B 1 12 ? 18.062 36.344 -2.666 1 34.19 12 SER B O 1
ATOM 1289 N N . PRO B 1 13 ? 19.797 36.031 -1.359 1 36.03 13 PRO B N 1
ATOM 1290 C CA . PRO B 1 13 ? 20.234 34.781 -1.959 1 36.03 13 PRO B CA 1
ATOM 1291 C C . PRO B 1 13 ? 19.078 33.75 -2.082 1 36.03 13 PRO B C 1
ATOM 1293 O O . PRO B 1 13 ? 18.156 33.781 -1.27 1 36.03 13 PRO B O 1
ATOM 1296 N N . SER B 1 14 ? 18.812 33.281 -3.307 1 33.94 14 SER B N 1
ATOM 1297 C CA . SER B 1 14 ? 17.953 32.219 -3.77 1 33.94 14 SER B CA 1
ATOM 1298 C C . SER B 1 14 ? 18.062 30.984 -2.867 1 33.94 14 SER B C 1
ATOM 1300 O O . SER B 1 14 ? 19.156 30.469 -2.645 1 33.94 14 SER B O 1
ATOM 1302 N N . LYS B 1 15 ? 17.422 30.922 -1.713 1 35.62 15 LYS B N 1
ATOM 1303 C CA . LYS B 1 15 ? 17.219 29.656 -1.022 1 35.62 15 LYS B CA 1
ATOM 1304 C C . LYS B 1 15 ? 17.188 28.484 -2.01 1 35.62 15 LYS B C 1
ATOM 1306 O O . LYS B 1 15 ? 16.172 28.297 -2.697 1 35.62 15 LYS B O 1
ATOM 1311 N N . TRP B 1 16 ? 18.234 28.156 -2.688 1 36.16 16 TRP B N 1
ATOM 1312 C CA . TRP B 1 16 ? 18.406 26.969 -3.523 1 36.16 16 TRP B CA 1
ATOM 1313 C C . TRP B 1 16 ? 17.891 25.719 -2.807 1 36.16 16 TRP B C 1
ATOM 1315 O O . TRP B 1 16 ? 18.438 25.328 -1.771 1 36.16 16 TRP B O 1
ATOM 1325 N N . ALA B 1 17 ? 16.641 25.422 -2.709 1 38.38 17 ALA B N 1
ATOM 1326 C CA . ALA B 1 17 ? 16.109 24.141 -2.27 1 38.38 17 ALA B CA 1
ATOM 1327 C C . ALA B 1 17 ? 17.062 23 -2.602 1 38.38 17 ALA B C 1
ATOM 1329 O O . ALA B 1 17 ? 17.469 22.828 -3.754 1 38.38 17 ALA B O 1
ATOM 1330 N N . ARG B 1 18 ? 17.875 22.562 -1.748 1 43.84 18 ARG B N 1
ATOM 1331 C CA . ARG B 1 18 ? 18.828 21.469 -1.934 1 43.84 18 ARG B CA 1
ATOM 1332 C C . ARG B 1 18 ? 18.156 20.25 -2.572 1 43.84 18 ARG B C 1
ATOM 1334 O O . ARG B 1 18 ? 17.281 19.641 -1.969 1 43.84 18 ARG B O 1
ATOM 1341 N N . PRO B 1 19 ? 18.188 20 -3.834 1 43.91 19 PRO B N 1
ATOM 1342 C CA . PRO B 1 19 ? 17.469 19.031 -4.68 1 43.91 19 PRO B CA 1
ATOM 1343 C C . PRO B 1 19 ? 17.562 17.594 -4.145 1 43.91 19 PRO B C 1
ATOM 1345 O O . PRO B 1 19 ? 16.578 16.844 -4.215 1 43.91 19 PRO B O 1
ATOM 1348 N N . ALA B 1 20 ? 18.812 17.078 -3.984 1 47.5 20 ALA B N 1
ATOM 1349 C CA . ALA B 1 20 ? 19.047 15.656 -3.748 1 47.5 20 ALA B CA 1
ATOM 1350 C C . ALA B 1 20 ? 18.484 15.227 -2.396 1 47.5 20 ALA B C 1
ATOM 1352 O O . ALA B 1 20 ? 17.953 14.125 -2.262 1 47.5 20 ALA B O 1
ATOM 1353 N N . GLU B 1 21 ? 18.828 15.938 -1.37 1 46.53 21 GLU B N 1
ATOM 1354 C CA . GLU B 1 21 ? 18.469 15.617 0.004 1 46.53 21 GLU B CA 1
ATOM 1355 C C . GLU B 1 21 ? 16.953 15.695 0.206 1 46.53 21 GLU B C 1
ATOM 1357 O O . GLU B 1 21 ? 16.391 14.969 1.027 1 46.53 21 GLU B O 1
ATOM 1362 N N . ASP B 1 22 ? 16.375 16.672 -0.427 1 51.53 22 ASP B N 1
ATOM 1363 C CA . ASP B 1 22 ? 14.914 16.812 -0.354 1 51.53 22 ASP B CA 1
ATOM 1364 C C . ASP B 1 22 ? 14.219 15.594 -0.943 1 51.53 22 ASP B C 1
ATOM 1366 O O . ASP B 1 22 ? 13.047 15.344 -0.652 1 51.53 22 ASP B O 1
ATOM 1370 N N . ALA B 1 23 ? 15.023 14.797 -1.675 1 59.62 23 ALA B N 1
ATOM 1371 C CA . ALA B 1 23 ? 14.516 13.664 -2.439 1 59.62 23 ALA B CA 1
ATOM 1372 C C . ALA B 1 23 ? 14.117 12.516 -1.517 1 59.62 23 ALA B C 1
ATOM 1374 O O . ALA B 1 23 ? 13.25 11.711 -1.861 1 59.62 23 ALA B O 1
ATOM 1375 N N . MET B 1 24 ? 14.398 12.719 -0.198 1 78.25 24 MET B N 1
ATOM 1376 C CA . MET B 1 24 ? 14.133 11.594 0.697 1 78.25 24 MET B CA 1
ATOM 1377 C C . MET B 1 24 ? 13.367 12.055 1.932 1 78.25 24 MET B C 1
ATOM 1379 O O . MET B 1 24 ? 13.375 11.375 2.961 1 78.25 24 MET B O 1
ATOM 1383 N N . ARG B 1 25 ? 12.688 13.281 1.786 1 92 25 ARG B N 1
ATOM 1384 C CA . ARG B 1 25 ? 12.031 13.766 2.994 1 92 25 ARG B CA 1
ATOM 1385 C C . ARG B 1 25 ? 10.531 13.906 2.783 1 92 25 ARG B C 1
ATOM 1387 O O . ARG B 1 25 ? 10.078 14.203 1.674 1 92 25 ARG B O 1
ATOM 1394 N N . LEU B 1 26 ? 9.82 13.703 3.873 1 95.94 26 LEU B N 1
ATOM 1395 C CA . LEU B 1 26 ? 8.414 14.078 3.979 1 95.94 26 LEU B CA 1
ATOM 1396 C C . LEU B 1 26 ? 8.258 15.445 4.625 1 95.94 26 LEU B C 1
ATOM 1398 O O . LEU B 1 26 ? 8.609 15.633 5.793 1 95.94 26 LEU B O 1
ATOM 1402 N N . CYS B 1 27 ? 7.832 16.406 3.807 1 96.75 27 CYS B N 1
ATOM 1403 C CA . CYS B 1 27 ? 7.645 17.766 4.34 1 96.75 27 CYS B CA 1
ATOM 1404 C C . CYS B 1 27 ? 6.176 18.031 4.637 1 96.75 27 CYS B C 1
ATOM 1406 O O . CYS B 1 27 ? 5.293 17.5 3.961 1 96.75 27 CYS B O 1
ATOM 1408 N N . PHE B 1 28 ? 5.953 18.859 5.66 1 97.38 28 PHE B N 1
ATOM 1409 C CA . PHE B 1 28 ? 4.57 19.219 5.945 1 97.38 28 PHE B CA 1
ATOM 1410 C C . PHE B 1 28 ? 4.469 20.688 6.371 1 97.38 28 PHE B C 1
ATOM 1412 O O . PHE B 1 28 ? 5.461 21.281 6.781 1 97.38 28 PHE B O 1
ATOM 1419 N N . VAL B 1 29 ? 3.24 21.219 6.156 1 97.5 29 VAL B N 1
ATOM 1420 C CA . VAL B 1 29 ? 2.891 22.578 6.547 1 97.5 29 VAL B CA 1
ATOM 1421 C C . VAL B 1 29 ? 1.625 22.562 7.398 1 97.5 29 VAL B C 1
ATOM 1423 O O . VAL B 1 29 ? 0.685 21.812 7.113 1 97.5 29 VAL B O 1
ATOM 1426 N N . TRP B 1 30 ? 1.662 23.391 8.406 1 97.19 30 TRP B N 1
ATOM 1427 C CA . TRP B 1 30 ? 0.427 23.625 9.141 1 97.19 30 TRP B CA 1
ATOM 1428 C C . TRP B 1 30 ? -0.504 24.547 8.367 1 97.19 30 TRP B C 1
ATOM 1430 O O . TRP B 1 30 ? -0.093 25.625 7.914 1 97.19 30 TRP B O 1
ATOM 1440 N N . LEU B 1 31 ? -1.696 24.109 8.328 1 96.88 31 LEU B N 1
ATOM 1441 C CA . LEU B 1 31 ? -2.672 24.938 7.629 1 96.88 31 LEU B CA 1
ATOM 1442 C C . LEU B 1 31 ? -3.477 25.781 8.617 1 96.88 31 LEU B C 1
ATOM 1444 O O . LEU B 1 31 ? -4.113 26.766 8.227 1 96.88 31 LEU B O 1
ATOM 1448 N N . SER B 1 32 ? -3.578 25.375 9.805 1 96.81 32 SER B N 1
ATOM 1449 C CA . SER B 1 32 ? -4.32 26.094 10.836 1 96.81 32 SER B CA 1
ATOM 1450 C C . SER B 1 32 ? -3.693 25.891 12.211 1 96.81 32 SER B C 1
ATOM 1452 O O . SER B 1 32 ? -2.824 25.031 12.383 1 96.81 32 SER B O 1
ATOM 1454 N N . GLU B 1 33 ? -4.137 26.641 13.148 1 96 33 GLU B N 1
ATOM 1455 C CA . GLU B 1 33 ? -3.607 26.625 14.508 1 96 33 GLU B CA 1
ATOM 1456 C C . GLU B 1 33 ? -3.887 25.281 15.18 1 96 33 GLU B C 1
ATOM 1458 O O . GLU B 1 33 ? -3.045 24.766 15.922 1 96 33 GLU B O 1
ATOM 1463 N N . PRO B 1 34 ? -4.938 24.672 14.969 1 96.62 34 PRO B N 1
ATOM 1464 C CA . PRO B 1 34 ? -5.242 23.438 15.688 1 96.62 34 PRO B CA 1
ATOM 1465 C C . PRO B 1 34 ? -4.461 22.234 15.148 1 96.62 34 PRO B C 1
ATOM 1467 O O . PRO B 1 34 ? -4.461 21.172 15.766 1 96.62 34 PRO B O 1
ATOM 1470 N N . ALA B 1 35 ? -3.818 22.422 14.078 1 97.19 35 ALA B N 1
ATOM 1471 C CA . ALA B 1 35 ? -3.086 21.328 13.453 1 97.19 35 ALA B CA 1
ATOM 1472 C C . ALA B 1 35 ? -2.029 20.766 14.398 1 97.19 35 ALA B C 1
ATOM 1474 O O . ALA B 1 35 ? -1.416 21.5 15.172 1 97.19 35 ALA B O 1
ATOM 1475 N N . THR B 1 36 ? -1.93 19.5 14.391 1 97.06 36 THR B N 1
ATOM 1476 C CA . THR B 1 36 ? -0.893 18.781 15.133 1 97.06 36 THR B CA 1
ATOM 1477 C C . THR B 1 36 ? 0.097 18.125 14.18 1 97.06 36 THR B C 1
ATOM 1479 O O . THR B 1 36 ? -0.302 17.531 13.18 1 97.06 36 THR B O 1
ATOM 1482 N N . ALA B 1 37 ? 1.371 18.219 14.531 1 97.25 37 ALA B N 1
ATOM 1483 C CA . ALA B 1 37 ? 2.408 17.641 13.68 1 97.25 37 ALA B CA 1
ATOM 1484 C C . ALA B 1 37 ? 2.295 16.125 13.641 1 97.25 37 ALA B C 1
ATOM 1486 O O . ALA B 1 37 ? 2.064 15.477 14.672 1 97.25 37 ALA B O 1
ATOM 1487 N N . PRO B 1 38 ? 2.449 15.555 12.422 1 97.06 38 PRO B N 1
ATOM 1488 C CA . PRO B 1 38 ? 2.598 14.094 12.406 1 97.06 38 PRO B CA 1
ATOM 1489 C C . PRO B 1 38 ? 3.791 13.609 13.227 1 97.06 38 PRO B C 1
ATOM 1491 O O . PRO B 1 38 ? 4.797 14.32 13.336 1 97.06 38 PRO B O 1
ATOM 1494 N N . SER B 1 39 ? 3.623 12.422 13.734 1 95.31 39 SER B N 1
ATOM 1495 C CA . SER B 1 39 ? 4.707 11.938 14.586 1 95.31 39 SER B CA 1
ATOM 1496 C C . SER B 1 39 ? 4.934 10.445 14.398 1 95.31 39 SER B C 1
ATOM 1498 O O . SER B 1 39 ? 4.035 9.727 13.953 1 95.31 39 SER B O 1
ATOM 1500 N N . LYS B 1 40 ? 6.109 10.039 14.766 1 93.06 40 LYS B N 1
ATOM 1501 C CA . LYS B 1 40 ? 6.477 8.625 14.734 1 93.06 40 LYS B CA 1
ATOM 1502 C C . LYS B 1 40 ? 6.391 8 16.125 1 93.06 40 LYS B C 1
ATOM 1504 O O . LYS B 1 40 ? 6.852 8.586 17.109 1 93.06 40 LYS B O 1
ATOM 1509 N N . ARG B 1 41 ? 5.785 6.832 16.172 1 87.81 41 ARG B N 1
ATOM 1510 C CA . ARG B 1 41 ? 5.637 6.152 17.453 1 87.81 41 ARG B CA 1
ATOM 1511 C C . ARG B 1 41 ? 6.973 5.602 17.938 1 87.81 41 ARG B C 1
ATOM 1513 O O . ARG B 1 41 ? 7.195 5.48 19.141 1 87.81 41 ARG B O 1
ATOM 1520 N N . SER B 1 42 ? 7.777 5.184 17.156 1 86.5 42 SER B N 1
ATOM 1521 C CA . SER B 1 42 ? 9.109 4.66 17.438 1 86.5 42 SER B CA 1
ATOM 1522 C C . SER B 1 42 ? 10.023 4.777 16.219 1 86.5 42 SER B C 1
ATOM 1524 O O . SER B 1 42 ? 9.562 5.086 15.117 1 86.5 42 SER B O 1
ATOM 1526 N N . VAL B 1 43 ? 11.305 4.5 16.484 1 83.5 43 VAL B N 1
ATOM 1527 C CA . VAL B 1 43 ? 12.289 4.57 15.414 1 83.5 43 VAL B CA 1
ATOM 1528 C C . VAL B 1 43 ? 11.953 3.541 14.336 1 83.5 43 VAL B C 1
ATOM 1530 O O . VAL B 1 43 ? 12.203 3.771 13.156 1 83.5 43 VAL B O 1
ATOM 1533 N N . ARG B 1 44 ? 11.25 2.506 14.68 1 83.81 44 ARG B N 1
ATOM 1534 C CA . ARG B 1 44 ? 10.984 1.411 13.75 1 83.81 44 ARG B CA 1
ATOM 1535 C C . ARG B 1 44 ? 9.555 1.474 13.227 1 83.81 44 ARG B C 1
ATOM 1537 O O . ARG B 1 44 ? 9.117 0.575 12.508 1 83.81 44 ARG B O 1
ATOM 1544 N N . ALA B 1 45 ? 8.984 2.598 13.641 1 87.38 45 ALA B N 1
ATOM 1545 C CA . ALA B 1 45 ? 7.598 2.717 13.188 1 87.38 45 ALA B CA 1
ATOM 1546 C C . ALA B 1 45 ? 7.523 2.793 11.672 1 87.38 45 ALA B C 1
ATOM 1548 O O . ALA B 1 45 ? 8.359 3.439 11.031 1 87.38 45 ALA B O 1
ATOM 1549 N N . MET B 1 46 ? 6.453 2.221 11.047 1 87.62 46 MET B N 1
ATOM 1550 C CA . MET B 1 46 ? 6.309 2.121 9.594 1 87.62 46 MET B CA 1
ATOM 1551 C C . MET B 1 46 ? 5.84 3.445 9 1 87.62 46 MET B C 1
ATOM 1553 O O . MET B 1 46 ? 5.953 3.666 7.793 1 87.62 46 MET B O 1
ATOM 1557 N N . GLY B 1 47 ? 5.32 4.277 9.883 1 93.38 47 GLY B N 1
ATOM 1558 C CA . GLY B 1 47 ? 4.758 5.516 9.367 1 93.38 47 GLY B CA 1
ATOM 1559 C C . GLY B 1 47 ? 4.598 6.586 10.43 1 93.38 47 GLY B C 1
ATOM 1560 O O . GLY B 1 47 ? 5.207 6.5 11.5 1 93.38 47 GLY B O 1
ATOM 1561 N N . TYR B 1 48 ? 3.857 7.637 10.023 1 95.69 48 TYR B N 1
ATOM 1562 C CA . TYR B 1 48 ? 3.611 8.773 10.906 1 95.69 48 TYR B CA 1
ATOM 1563 C C . TYR B 1 48 ? 2.146 8.828 11.328 1 95.69 48 TYR B C 1
ATOM 1565 O O . TYR B 1 48 ? 1.249 8.727 10.484 1 95.69 48 TYR B O 1
ATOM 1573 N N . ASP B 1 49 ? 1.965 9.055 12.594 1 94.62 49 ASP B N 1
ATOM 1574 C CA . ASP B 1 49 ? 0.613 9.227 13.125 1 94.62 49 ASP B CA 1
ATOM 1575 C C . ASP B 1 49 ? 0.016 10.562 12.688 1 94.62 49 ASP B C 1
ATOM 1577 O O . ASP B 1 49 ? 0.701 11.586 12.695 1 94.62 49 ASP B O 1
ATOM 1581 N N . LEU B 1 50 ? -1.202 10.461 12.305 1 95.19 50 LEU B N 1
ATOM 1582 C CA . LEU B 1 50 ? -1.968 11.656 11.953 1 95.19 50 LEU B CA 1
ATOM 1583 C C . LEU B 1 50 ? -2.996 11.977 13.031 1 95.19 50 LEU B C 1
ATOM 1585 O O . LEU B 1 50 ? -3.613 11.07 13.602 1 95.19 50 LEU B O 1
ATOM 1589 N N . TYR B 1 51 ? -3.24 13.242 13.203 1 94.81 51 TYR B N 1
ATOM 1590 C CA . TYR B 1 51 ? -4.062 13.656 14.336 1 94.81 51 TYR B CA 1
ATOM 1591 C C . TYR B 1 51 ? -5.211 14.547 13.883 1 94.81 51 TYR B C 1
ATOM 1593 O O . TYR B 1 51 ? -5.043 15.391 13 1 94.81 51 TYR B O 1
ATOM 1601 N N . ASN B 1 52 ? -6.273 14.305 14.531 1 94.88 52 ASN B N 1
ATOM 1602 C CA . ASN B 1 52 ? -7.469 15.094 14.266 1 94.88 52 ASN B CA 1
ATOM 1603 C C . ASN B 1 52 ? -7.27 16.562 14.664 1 94.88 52 ASN B C 1
ATOM 1605 O O . ASN B 1 52 ? -6.715 16.844 15.719 1 94.88 52 ASN B O 1
ATOM 1609 N N . ALA B 1 53 ? -7.84 17.484 13.797 1 96.88 53 ALA B N 1
ATOM 1610 C CA . ALA B 1 53 ? -7.645 18.906 14.086 1 96.88 53 ALA B CA 1
ATOM 1611 C C . ALA B 1 53 ? -8.828 19.469 14.859 1 96.88 53 ALA B C 1
ATOM 1613 O O . ALA B 1 53 ? -8.695 20.484 15.555 1 96.88 53 ALA B O 1
ATOM 1614 N N . TYR B 1 54 ? -10 18.812 14.75 1 95.81 54 TYR B N 1
ATOM 1615 C CA . TYR B 1 54 ? -11.203 19.422 15.305 1 95.81 54 TYR B CA 1
ATOM 1616 C C . TYR B 1 54 ? -12.07 18.391 16.016 1 95.81 54 TYR B C 1
ATOM 1618 O O . TYR B 1 54 ? -12.039 17.203 15.664 1 95.81 54 TYR B O 1
ATOM 1626 N N . ASP B 1 55 ? -12.914 18.891 16.922 1 94.44 55 ASP B N 1
ATOM 1627 C CA . ASP B 1 55 ? -13.93 18.031 17.531 1 94.44 55 ASP B CA 1
ATOM 1628 C C . ASP B 1 55 ? -15.055 17.734 16.547 1 94.44 55 ASP B C 1
ATOM 1630 O O . ASP B 1 55 ? -15.523 18.625 15.836 1 94.44 55 ASP B O 1
ATOM 1634 N N . HIS B 1 56 ? -15.297 16.391 16.438 1 89.25 56 HIS B N 1
ATOM 1635 C CA . HIS B 1 56 ? -16.391 15.938 15.578 1 89.25 56 HIS B CA 1
ATOM 1636 C C . HIS B 1 56 ? -17.266 14.906 16.297 1 89.25 56 HIS B C 1
ATOM 1638 O O . HIS B 1 56 ? -16.766 14.117 17.094 1 89.25 56 HIS B O 1
ATOM 1644 N N . THR B 1 57 ? -18.531 15.125 16.062 1 90.56 57 THR B N 1
ATOM 1645 C CA . THR B 1 57 ? -19.453 14.039 16.391 1 90.56 57 THR B CA 1
ATOM 1646 C C . THR B 1 57 ? -20.047 13.43 15.109 1 90.56 57 THR B C 1
ATOM 1648 O O . THR B 1 57 ? -20.5 14.148 14.227 1 90.56 57 THR B O 1
ATOM 1651 N N . VAL B 1 58 ? -19.906 12.102 15.031 1 88.56 58 VAL B N 1
ATOM 1652 C CA . VAL B 1 58 ? -20.391 11.438 13.828 1 88.56 58 VAL B CA 1
ATOM 1653 C C . VAL B 1 58 ? -21.531 10.484 14.18 1 88.56 58 VAL B C 1
ATOM 1655 O O . VAL B 1 58 ? -21.375 9.609 15.039 1 88.56 58 VAL B O 1
ATOM 1658 N N . PRO B 1 59 ? -22.672 10.688 13.508 1 89.31 59 PRO B N 1
ATOM 1659 C CA . PRO B 1 59 ? -23.781 9.766 13.742 1 89.31 59 PRO B CA 1
ATOM 1660 C C . PRO B 1 59 ? -23.453 8.328 13.336 1 89.31 59 PRO B C 1
ATOM 1662 O O . PRO B 1 59 ? -22.516 8.102 12.578 1 89.31 59 PRO B O 1
ATOM 1665 N N . PRO B 1 60 ? -24.281 7.391 13.906 1 86.81 60 PRO B N 1
ATOM 1666 C CA . PRO B 1 60 ? -24.047 5.984 13.562 1 86.81 60 PRO B CA 1
ATOM 1667 C C . PRO B 1 60 ? -24.25 5.699 12.078 1 86.81 60 PRO B C 1
ATOM 1669 O O . PRO B 1 60 ? -25.125 6.289 11.445 1 86.81 60 PRO B O 1
ATOM 1672 N N . MET B 1 61 ? -23.391 4.902 11.539 1 87.38 61 MET B N 1
ATOM 1673 C CA . MET B 1 61 ? -23.484 4.371 10.188 1 87.38 61 MET B CA 1
ATOM 1674 C C . MET B 1 61 ? -23.203 5.461 9.148 1 87.38 61 MET B C 1
ATOM 1676 O O . MET B 1 61 ? -23.719 5.398 8.031 1 87.38 61 MET B O 1
ATOM 1680 N N . GLU B 1 62 ? -22.516 6.488 9.547 1 87.06 62 GLU B N 1
ATOM 1681 C CA . GLU B 1 62 ? -22.156 7.57 8.633 1 87.06 62 GLU B CA 1
ATOM 1682 C C . GLU B 1 62 ? -20.656 7.594 8.375 1 87.06 62 GLU B C 1
ATOM 1684 O O . GLU B 1 62 ? -19.891 6.941 9.086 1 87.06 62 GLU B O 1
ATOM 1689 N N . LYS B 1 63 ? -20.328 8.25 7.266 1 85.81 63 LYS B N 1
ATOM 1690 C CA . LYS B 1 63 ? -18.938 8.5 6.934 1 85.81 63 LYS B CA 1
ATOM 1691 C C . LYS B 1 63 ? -18.547 9.945 7.234 1 85.81 63 LYS B C 1
ATOM 1693 O O . LYS B 1 63 ? -19.391 10.844 7.195 1 85.81 63 LYS B O 1
ATOM 1698 N N . ALA B 1 64 ? -17.328 10.094 7.676 1 87.25 64 ALA B N 1
ATOM 1699 C CA . ALA B 1 64 ? -16.828 11.438 7.922 1 87.25 64 ALA B CA 1
ATOM 1700 C C . ALA B 1 64 ? -15.43 11.617 7.316 1 87.25 64 ALA B C 1
ATOM 1702 O O . ALA B 1 64 ? -14.586 10.734 7.418 1 87.25 64 ALA B O 1
ATOM 1703 N N . LEU B 1 65 ? -15.305 12.711 6.617 1 89.12 65 LEU B N 1
ATOM 1704 C CA . LEU B 1 65 ? -13.969 13.141 6.223 1 89.12 65 LEU B CA 1
ATOM 1705 C C . LEU B 1 65 ? -13.32 13.977 7.32 1 89.12 65 LEU B C 1
ATOM 1707 O O . LEU B 1 65 ? -13.734 15.117 7.57 1 89.12 65 LEU B O 1
ATOM 1711 N N . VAL B 1 66 ? -12.328 13.398 7.91 1 91.38 66 VAL B N 1
ATOM 1712 C CA . VAL B 1 66 ? -11.648 14.062 9.023 1 91.38 66 VAL B CA 1
ATOM 1713 C C . VAL B 1 66 ? -10.398 14.773 8.516 1 91.38 66 VAL B C 1
ATOM 1715 O O . VAL B 1 66 ? -9.508 14.148 7.934 1 91.38 66 VAL B O 1
ATOM 1718 N N . LYS B 1 67 ? -10.367 16.062 8.852 1 93.62 67 LYS B N 1
ATOM 1719 C CA . LYS B 1 67 ? -9.25 16.875 8.383 1 93.62 67 LYS B CA 1
ATOM 1720 C C . LYS B 1 67 ? -8.148 16.953 9.438 1 93.62 67 LYS B C 1
ATOM 1722 O O . LYS B 1 67 ? -8.43 17.141 10.625 1 93.62 67 LYS B O 1
ATOM 1727 N N . MET B 1 68 ? -6.914 16.891 8.953 1 95.62 68 MET B N 1
ATOM 1728 C CA . MET B 1 68 ? -5.754 17.016 9.828 1 95.62 68 MET B CA 1
ATOM 1729 C C . MET B 1 68 ? -5.242 18.453 9.859 1 95.62 68 MET B C 1
ATOM 1731 O O . MET B 1 68 ? -4.441 18.812 10.727 1 95.62 68 MET B O 1
ATOM 1735 N N . ASP B 1 69 ? -5.664 19.219 8.891 1 97.56 69 ASP B N 1
ATOM 1736 C CA . ASP B 1 69 ? -5.246 20.609 8.719 1 97.56 69 ASP B CA 1
ATOM 1737 C C . ASP B 1 69 ? -3.738 20.703 8.5 1 97.56 69 ASP B C 1
ATOM 1739 O O . ASP B 1 69 ? -3.086 21.609 9.031 1 97.56 69 ASP B O 1
ATOM 1743 N N . ILE B 1 70 ? -3.172 19.812 7.777 1 96.88 70 ILE B N 1
ATOM 1744 C CA . ILE B 1 70 ? -1.803 19.875 7.281 1 96.88 70 ILE B CA 1
ATOM 1745 C C . ILE B 1 70 ? -1.783 19.594 5.781 1 96.88 70 ILE B C 1
ATOM 1747 O O . ILE B 1 70 ? -2.695 18.953 5.258 1 96.88 70 ILE B O 1
ATOM 1751 N N . GLN B 1 71 ? -0.813 20.156 5.16 1 96.12 71 GLN B N 1
ATOM 1752 C CA . GLN B 1 71 ? -0.405 19.766 3.814 1 96.12 71 GLN B CA 1
ATOM 1753 C C . GLN B 1 71 ? 0.931 19.031 3.838 1 96.12 71 GLN B C 1
ATOM 1755 O O . GLN B 1 71 ? 1.786 19.312 4.684 1 96.12 71 GLN B O 1
ATOM 1760 N N . ILE B 1 72 ? 1.045 18.109 2.883 1 96.12 72 ILE B N 1
ATOM 1761 C CA . ILE B 1 72 ? 2.301 17.359 2.906 1 96.12 72 ILE B CA 1
ATOM 1762 C C . ILE B 1 72 ? 2.881 17.281 1.497 1 96.12 72 ILE B C 1
ATOM 1764 O O . ILE B 1 72 ? 2.152 17.422 0.511 1 96.12 72 ILE B O 1
ATOM 1768 N N . ALA B 1 73 ? 4.168 17.172 1.427 1 95.81 73 ALA B N 1
ATOM 1769 C CA . ALA B 1 73 ? 4.914 16.766 0.238 1 95.81 73 ALA B CA 1
ATOM 1770 C C . ALA B 1 73 ? 5.652 15.445 0.478 1 95.81 73 ALA B C 1
ATOM 1772 O O . ALA B 1 73 ? 6.578 15.383 1.29 1 95.81 73 ALA B O 1
ATOM 1773 N N . LEU B 1 74 ? 5.207 14.469 -0.25 1 95 74 LEU B N 1
ATOM 1774 C CA . LEU B 1 74 ? 5.82 13.156 -0.132 1 95 74 LEU B CA 1
ATOM 1775 C C . LEU B 1 74 ? 7.152 13.102 -0.874 1 95 74 LEU B C 1
ATOM 1777 O O . LEU B 1 74 ? 7.375 13.875 -1.809 1 95 74 LEU B O 1
ATOM 1781 N N . PRO B 1 75 ? 8.062 12.211 -0.366 1 93.56 75 PRO B N 1
ATOM 1782 C CA . PRO B 1 75 ? 9.281 12.016 -1.157 1 93.56 75 PRO B CA 1
ATOM 1783 C C . PRO B 1 75 ? 8.984 11.633 -2.605 1 93.56 75 PRO B C 1
ATOM 1785 O O . PRO B 1 75 ? 7.977 10.977 -2.883 1 93.56 75 PRO B O 1
ATOM 1788 N N . SER B 1 76 ? 9.922 12.039 -3.451 1 90.5 76 SER B N 1
ATOM 1789 C CA . SER B 1 76 ? 9.734 11.758 -4.871 1 90.5 76 SER B CA 1
ATOM 1790 C C . SER B 1 76 ? 9.562 10.266 -5.121 1 90.5 76 SER B C 1
ATOM 1792 O O . SER B 1 76 ? 10.312 9.453 -4.574 1 90.5 76 SER B O 1
ATOM 1794 N N . GLY B 1 77 ? 8.516 9.906 -5.914 1 89 77 GLY B N 1
ATOM 1795 C CA . GLY B 1 77 ? 8.266 8.523 -6.293 1 89 77 GLY B CA 1
ATOM 1796 C C . GLY B 1 77 ? 7.41 7.773 -5.293 1 89 77 GLY B C 1
ATOM 1797 O O . GLY B 1 77 ? 7.121 6.59 -5.4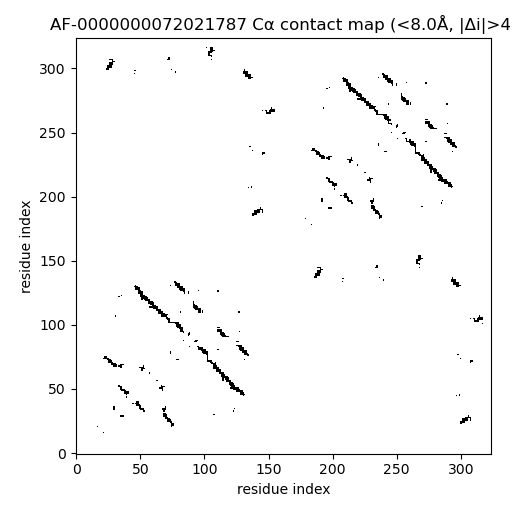8 1 89 77 GLY B O 1
ATOM 1798 N N . CYS B 1 78 ? 6.98 8.484 -4.25 1 92.75 78 CYS B N 1
ATOM 1799 C CA . CYS B 1 78 ? 6.195 7.828 -3.209 1 92.75 78 CYS B CA 1
ATOM 1800 C C . CYS B 1 78 ? 4.746 8.289 -3.25 1 92.75 78 CYS B C 1
ATOM 1802 O O . CYS B 1 78 ? 4.441 9.352 -3.799 1 92.75 78 CYS B O 1
ATOM 1804 N N . TYR B 1 79 ? 3.93 7.43 -2.807 1 92.75 79 TYR B N 1
ATOM 1805 C CA . TYR B 1 79 ? 2.578 7.828 -2.432 1 92.75 79 TYR B CA 1
ATOM 1806 C C . TYR B 1 79 ? 2.303 7.516 -0.966 1 92.75 79 TYR B C 1
ATOM 1808 O O . TYR B 1 79 ? 3.051 6.766 -0.334 1 92.75 79 TYR B O 1
ATOM 1816 N N . GLY B 1 80 ? 1.32 8.211 -0.44 1 93.5 80 GLY B N 1
ATOM 1817 C CA . GLY B 1 80 ? 0.916 7.98 0.937 1 93.5 80 GLY B CA 1
ATOM 1818 C C . GLY B 1 80 ? -0.261 7.031 1.061 1 93.5 80 GLY B C 1
ATOM 1819 O O . GLY B 1 80 ? -1.262 7.18 0.355 1 93.5 80 GLY B O 1
ATOM 1820 N N . ARG B 1 81 ? -0.076 6.109 1.937 1 90.62 81 ARG B N 1
ATOM 1821 C CA . ARG B 1 81 ? -1.187 5.23 2.283 1 90.62 81 ARG B CA 1
ATOM 1822 C C . ARG B 1 81 ? -1.625 5.445 3.729 1 90.62 81 ARG B C 1
ATOM 1824 O O . ARG B 1 81 ? -0.795 5.453 4.641 1 90.62 81 ARG B O 1
ATOM 1831 N N . GLY B 1 82 ? -2.912 5.668 3.863 1 89.12 82 GLY B N 1
ATOM 1832 C CA . GLY B 1 82 ? -3.471 5.723 5.203 1 89.12 82 GLY B CA 1
ATOM 1833 C C . GLY B 1 82 ? -3.859 4.359 5.742 1 89.12 82 GLY B C 1
ATOM 1834 O O . GLY B 1 82 ? -4.449 3.549 5.027 1 89.12 82 GLY B O 1
ATOM 1835 N N . ALA B 1 83 ? -3.512 4.086 7.004 1 86.19 83 ALA B N 1
ATOM 1836 C CA . ALA B 1 83 ? -3.869 2.834 7.668 1 86.19 83 ALA B CA 1
ATOM 1837 C C . ALA B 1 83 ? -4.559 3.102 9 1 86.19 83 ALA B C 1
ATOM 1839 O O . ALA B 1 83 ? -4.273 4.102 9.664 1 86.19 83 ALA B O 1
ATOM 1840 N N . PRO B 1 84 ? -5.492 2.164 9.289 1 83.12 84 PRO B N 1
ATOM 1841 C CA . PRO B 1 84 ? -6.199 2.348 10.562 1 83.12 84 PRO B CA 1
ATOM 1842 C C . PRO B 1 84 ? -5.289 2.182 11.773 1 83.12 84 PRO B C 1
ATOM 1844 O O . PRO B 1 84 ? -4.371 1.356 11.758 1 83.12 84 PRO B O 1
ATOM 1847 N N . CYS B 1 85 ? -5.598 3.025 12.773 1 76.69 85 CYS B N 1
ATOM 1848 C CA . CYS B 1 85 ? -4.977 2.846 14.078 1 76.69 85 CYS B CA 1
ATOM 1849 C C . CYS B 1 85 ? -5.773 1.862 14.93 1 76.69 85 CYS B C 1
ATOM 1851 O O . CYS B 1 85 ? -7.004 1.832 14.867 1 76.69 85 CYS B O 1
ATOM 1853 N N . SER B 1 86 ? -5.156 0.951 15.555 1 71.69 86 SER B N 1
ATOM 1854 C CA . SER B 1 86 ? -5.805 -0.109 16.328 1 71.69 86 SER B CA 1
ATOM 1855 C C . SER B 1 86 ? -6.703 0.466 17.406 1 71.69 86 SER B C 1
ATOM 1857 O O . SER B 1 86 ? -7.797 -0.047 17.656 1 71.69 86 SER B O 1
ATOM 1859 N N . GLY B 1 87 ? -6.32 1.464 18.062 1 69.31 87 GLY B N 1
ATOM 1860 C CA . GLY B 1 87 ? -7.102 1.99 19.172 1 69.31 87 GLY B CA 1
ATOM 1861 C C . GLY B 1 87 ? -8.445 2.555 18.734 1 69.31 87 GLY B C 1
ATOM 1862 O O . GLY B 1 87 ? -9.469 2.281 19.359 1 69.31 87 GLY B O 1
ATOM 1863 N N . LEU B 1 88 ? -8.492 3.26 17.75 1 71.19 88 LEU B N 1
ATOM 1864 C CA . LEU B 1 88 ? -9.711 3.893 17.266 1 71.19 88 LEU B CA 1
ATOM 1865 C C . LEU B 1 88 ? -10.664 2.857 16.672 1 71.19 88 LEU B C 1
ATOM 1867 O O . LEU B 1 88 ? -11.875 2.934 16.875 1 71.19 88 LEU B O 1
ATOM 1871 N N . ALA B 1 89 ? -10.117 1.865 15.969 1 67.38 89 ALA B N 1
ATOM 1872 C CA . ALA B 1 89 ? -10.938 0.842 15.32 1 67.38 89 ALA B CA 1
ATOM 1873 C C . ALA B 1 89 ? -11.68 0.002 16.344 1 67.38 89 ALA B C 1
ATOM 1875 O O . ALA B 1 89 ? -12.852 -0.342 16.156 1 67.38 89 ALA B O 1
ATOM 1876 N N . ALA B 1 90 ? -11.055 -0.235 17.438 1 67.5 90 ALA B N 1
ATOM 1877 C CA . ALA B 1 90 ? -11.656 -1.075 18.469 1 67.5 90 ALA B CA 1
ATOM 1878 C C . ALA B 1 90 ? -12.773 -0.332 19.203 1 67.5 90 ALA B C 1
ATOM 1880 O O . ALA B 1 90 ? -13.797 -0.925 19.562 1 67.5 90 ALA B O 1
ATOM 1881 N N . LYS B 1 91 ? -12.57 0.949 19.266 1 66.31 91 LYS B N 1
ATOM 1882 C CA . LYS B 1 91 ? -13.492 1.7 20.109 1 66.31 91 LYS B CA 1
ATOM 1883 C C . LYS B 1 91 ? -14.766 2.068 19.344 1 66.31 91 LYS B C 1
ATOM 1885 O O . LYS B 1 91 ? -15.859 2.057 19.922 1 66.31 91 LYS B O 1
ATOM 1890 N N . HIS B 1 92 ? -14.672 2.373 18.062 1 65.31 92 HIS B N 1
ATOM 1891 C CA . HIS B 1 92 ? -15.812 2.984 17.391 1 65.31 92 HIS B CA 1
ATOM 1892 C C . HIS B 1 92 ? -16.188 2.207 16.125 1 65.31 92 HIS B C 1
ATOM 1894 O O . HIS B 1 92 ? -17.047 2.631 15.375 1 65.31 92 HIS B O 1
ATOM 1900 N N . LEU B 1 93 ? -15.633 0.942 15.992 1 63.31 93 LEU B N 1
ATOM 1901 C CA . LEU B 1 93 ? -15.867 0.192 14.766 1 63.31 93 LEU B CA 1
ATOM 1902 C C . LEU B 1 93 ? -15.594 1.058 13.539 1 63.31 93 LEU B C 1
ATOM 1904 O O . LEU B 1 93 ? -16.469 1.209 12.672 1 63.31 93 LEU B O 1
ATOM 1908 N N . ILE B 1 94 ? -14.633 1.818 13.688 1 69.75 94 ILE B N 1
ATOM 1909 C CA . ILE B 1 94 ? -14.266 2.727 12.609 1 69.75 94 ILE B CA 1
ATOM 1910 C C . ILE B 1 94 ? -13.328 2.018 11.633 1 69.75 94 ILE B C 1
ATOM 1912 O O . ILE B 1 94 ? -12.406 1.308 12.047 1 69.75 94 ILE B O 1
ATOM 1916 N N . ASP B 1 95 ? -13.703 2.045 10.422 1 72.75 95 ASP B N 1
ATOM 1917 C CA . ASP B 1 95 ? -12.82 1.586 9.359 1 72.75 95 ASP B CA 1
ATOM 1918 C C . ASP B 1 95 ? -12.219 2.766 8.594 1 72.75 95 ASP B C 1
ATOM 1920 O O . ASP B 1 95 ? -12.922 3.729 8.281 1 72.75 95 ASP B O 1
ATOM 1924 N N . VAL B 1 96 ? -10.836 2.766 8.68 1 69.44 96 VAL B N 1
ATOM 1925 C CA . VAL B 1 96 ? -10.172 3.752 7.832 1 69.44 96 VAL B CA 1
ATOM 1926 C C . VAL B 1 96 ? -10.305 3.34 6.367 1 69.44 96 VAL B C 1
ATOM 1928 O O . VAL B 1 96 ? -9.961 2.215 5.996 1 69.44 96 VAL B O 1
ATOM 1931 N N . GLY B 1 97 ? -11.039 4.148 5.637 1 61.84 97 GLY B N 1
ATOM 1932 C CA . GLY B 1 97 ? -11.023 3.895 4.203 1 61.84 97 GLY B CA 1
ATOM 1933 C C . GLY B 1 97 ? -9.633 3.936 3.6 1 61.84 97 GLY B C 1
ATOM 1934 O O . GLY B 1 97 ? -8.742 4.609 4.121 1 61.84 97 GLY B O 1
ATOM 1935 N N . ALA B 1 98 ? -9.344 2.875 2.867 1 57.06 98 ALA B N 1
ATOM 1936 C CA . ALA B 1 98 ? -8.078 2.887 2.133 1 57.06 98 ALA B CA 1
ATOM 1937 C C . ALA B 1 98 ? -7.863 4.23 1.439 1 57.06 98 ALA B C 1
ATOM 1939 O O . ALA B 1 98 ? -8.523 4.535 0.446 1 57.06 98 ALA B O 1
ATOM 1940 N N . ASP B 1 99 ? -7.055 5.145 2.195 1 72.44 99 ASP B N 1
ATOM 1941 C CA . ASP B 1 99 ? -6.801 6.426 1.542 1 72.44 99 ASP B CA 1
ATOM 1942 C C . ASP B 1 99 ? -5.402 6.461 0.932 1 72.44 99 ASP B C 1
ATOM 1944 O O . ASP B 1 99 ? -4.434 6.016 1.555 1 72.44 99 ASP B O 1
ATOM 1948 N N . ILE B 1 100 ? -5.41 6.688 -0.358 1 80.69 100 ILE B N 1
ATOM 1949 C CA . ILE B 1 100 ? -4.164 6.934 -1.068 1 80.69 100 ILE B CA 1
ATOM 1950 C C . ILE B 1 100 ? -3.969 8.438 -1.26 1 80.69 100 ILE B C 1
ATOM 1952 O O . ILE B 1 100 ? -4.91 9.148 -1.619 1 80.69 100 ILE B O 1
ATOM 1956 N N . ILE B 1 101 ? -2.859 8.883 -0.775 1 89.81 101 ILE B N 1
ATOM 1957 C CA . ILE B 1 101 ? -2.449 10.25 -1.062 1 89.81 101 ILE B CA 1
ATOM 1958 C C . ILE B 1 101 ? -1.413 10.258 -2.184 1 89.81 101 ILE B C 1
ATOM 1960 O O . ILE B 1 101 ? -0.318 9.711 -2.027 1 89.81 101 ILE B O 1
ATOM 1964 N N . GLY B 1 102 ? -1.752 10.93 -3.221 1 89.56 102 GLY B N 1
ATOM 1965 C CA . GLY B 1 102 ? -0.839 11 -4.352 1 89.56 102 GLY B CA 1
ATOM 1966 C C . GLY B 1 102 ? 0.361 11.898 -4.094 1 89.56 102 GLY B C 1
ATOM 1967 O O . GLY B 1 102 ? 0.28 12.844 -3.307 1 89.56 102 GLY B O 1
ATOM 1968 N N . GLU B 1 103 ? 1.362 11.656 -4.82 1 90.31 103 GLU B N 1
ATOM 1969 C CA . GLU B 1 103 ? 2.604 12.414 -4.703 1 90.31 103 GLU B CA 1
ATOM 1970 C C . GLU B 1 103 ? 2.371 13.898 -4.98 1 90.31 103 GLU B C 1
ATOM 1972 O O . GLU B 1 103 ? 3.014 14.758 -4.371 1 90.31 103 GLU B O 1
ATOM 1977 N N . ASP B 1 104 ? 1.463 14.211 -5.875 1 90.56 104 ASP B N 1
ATOM 1978 C CA . ASP B 1 104 ? 1.284 15.578 -6.336 1 90.56 104 ASP B CA 1
ATOM 1979 C C . ASP B 1 104 ? 0.175 16.281 -5.555 1 90.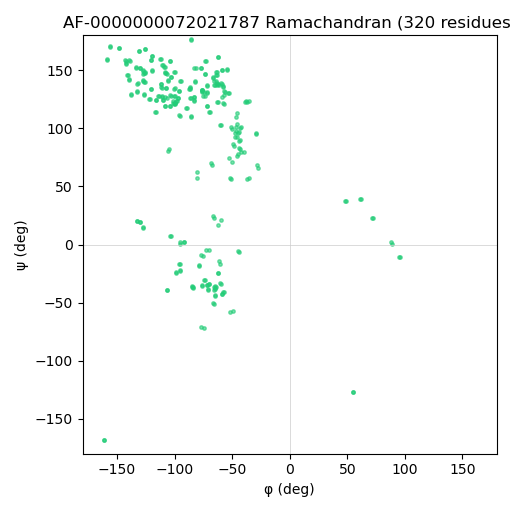56 104 ASP B C 1
ATOM 1981 O O . ASP B 1 104 ? -0.132 17.453 -5.816 1 90.56 104 ASP B O 1
ATOM 1985 N N . TYR B 1 105 ? -0.406 15.586 -4.629 1 92.44 105 TYR B N 1
ATOM 1986 C CA . TYR B 1 105 ? -1.467 16.203 -3.838 1 92.44 105 TYR B CA 1
ATOM 1987 C C . TYR B 1 105 ? -0.892 17.188 -2.824 1 92.44 105 TYR B C 1
ATOM 1989 O O . TYR B 1 105 ? 0.048 16.859 -2.098 1 92.44 105 TYR B O 1
ATOM 1997 N N . ARG B 1 106 ? -1.52 18.406 -2.814 1 94.56 106 ARG B N 1
ATOM 1998 C CA . ARG B 1 106 ? -1.074 19.453 -1.898 1 94.56 106 ARG B CA 1
ATOM 1999 C C . ARG B 1 106 ? -2.25 20.047 -1.128 1 94.56 106 ARG B C 1
ATOM 2001 O O . ARG B 1 106 ? -2.176 21.172 -0.64 1 94.56 106 ARG B O 1
ATOM 2008 N N . GLY B 1 107 ? -3.336 19.344 -1.084 1 93.06 107 GLY B N 1
ATOM 2009 C CA . GLY B 1 107 ? -4.492 19.781 -0.316 1 93.06 107 GLY B CA 1
ATOM 2010 C C . GLY B 1 107 ? -4.43 19.375 1.143 1 93.06 107 GLY B C 1
ATOM 2011 O O . GLY B 1 107 ? -3.461 18.734 1.573 1 93.06 107 GLY B O 1
ATOM 2012 N N . ASN B 1 108 ? -5.465 19.828 1.898 1 95.25 108 ASN B N 1
ATOM 2013 C CA . ASN B 1 108 ? -5.598 19.406 3.289 1 95.25 108 ASN B CA 1
ATOM 2014 C C . ASN B 1 108 ? -5.695 17.875 3.406 1 95.25 108 ASN B C 1
ATOM 2016 O O . ASN B 1 108 ? -6.555 17.266 2.779 1 95.25 108 ASN B O 1
ATOM 2020 N N . VAL B 1 109 ? -4.75 17.266 4.164 1 94.81 109 VAL B N 1
ATOM 2021 C CA . VAL B 1 109 ? -4.793 15.82 4.371 1 94.81 109 VAL B CA 1
ATOM 2022 C C . VAL B 1 109 ? -6.074 15.445 5.117 1 94.81 109 VAL B C 1
ATOM 2024 O O . VAL B 1 109 ? -6.34 15.961 6.203 1 94.81 109 VAL B O 1
ATOM 2027 N N . GLY B 1 110 ? -6.785 14.609 4.488 1 92.31 110 GLY B N 1
ATOM 2028 C CA . GLY B 1 110 ? -8.008 14.094 5.078 1 92.31 110 GLY B CA 1
ATOM 2029 C C . GLY B 1 110 ? -8.062 12.578 5.121 1 92.31 110 GLY B C 1
ATOM 2030 O O . GLY B 1 110 ? -7.48 11.906 4.27 1 92.31 110 GLY B O 1
ATOM 2031 N N . VAL B 1 111 ? -8.719 12.078 6.129 1 90.25 111 VAL B N 1
ATOM 2032 C CA . VAL B 1 111 ? -8.93 10.648 6.27 1 90.25 111 VAL B CA 1
ATOM 2033 C C . VAL B 1 111 ? -10.43 10.344 6.336 1 90.25 111 VAL B C 1
ATOM 2035 O O . VAL B 1 111 ? -11.148 10.93 7.148 1 90.25 111 VAL B O 1
ATOM 2038 N N . LEU B 1 112 ? -10.812 9.469 5.422 1 87.25 112 LEU B N 1
ATOM 2039 C CA . LEU B 1 112 ? -12.203 9.039 5.445 1 87.25 112 LEU B CA 1
ATOM 2040 C C . LEU B 1 112 ? -12.406 7.922 6.461 1 87.25 112 LEU B C 1
ATOM 2042 O O . LEU B 1 112 ? -11.734 6.891 6.398 1 87.25 112 LEU B O 1
ATOM 2046 N N . LEU B 1 113 ? -13.391 8.148 7.352 1 85.12 113 LEU B N 1
ATOM 2047 C CA . LEU B 1 113 ? -13.727 7.156 8.375 1 85.12 113 LEU B CA 1
ATOM 2048 C C . LEU B 1 113 ? -15.18 6.707 8.242 1 85.12 113 LEU B C 1
ATOM 2050 O O . LEU B 1 113 ? -16.062 7.523 7.961 1 85.12 113 LEU B O 1
ATOM 2054 N N . ASN B 1 114 ? -15.234 5.422 8.312 1 83.44 114 ASN B N 1
ATOM 2055 C CA . ASN B 1 114 ? -16.562 4.836 8.383 1 83.44 114 ASN B CA 1
ATOM 2056 C C . ASN B 1 114 ? -16.938 4.453 9.812 1 83.44 114 ASN B C 1
ATOM 2058 O O . ASN B 1 114 ? -16.219 3.688 10.453 1 83.44 114 ASN B O 1
ATOM 2062 N N . PHE B 1 115 ? -18.188 4.961 10.273 1 82.75 115 PHE B N 1
ATOM 2063 C CA . PHE B 1 115 ? -18.594 4.723 11.656 1 82.75 115 PHE B CA 1
ATOM 2064 C C . PHE B 1 115 ? -19.734 3.711 11.727 1 82.75 115 PHE B C 1
ATOM 2066 O O . PHE B 1 115 ? -20.781 3.912 11.117 1 82.75 115 PHE B O 1
ATOM 2073 N N . GLY B 1 116 ? -19.438 2.643 12.406 1 82.62 116 GLY B N 1
ATOM 2074 C CA . GLY B 1 116 ? -20.484 1.685 12.695 1 82.62 116 GLY B CA 1
ATOM 2075 C C . GLY B 1 116 ? -21.406 2.137 13.812 1 82.62 116 GLY B C 1
ATOM 2076 O O . GLY B 1 116 ? -22.609 1.84 13.789 1 82.62 116 GLY B O 1
ATOM 2077 N N . LYS B 1 117 ? -20.875 2.822 14.82 1 83.75 117 LYS B N 1
ATOM 2078 C CA . LYS B 1 117 ? -21.609 3.402 15.945 1 83.75 117 LYS B CA 1
ATOM 2079 C C . LYS B 1 117 ? -21.312 4.895 16.078 1 83.75 117 LYS B C 1
ATOM 2081 O O . LYS B 1 117 ? -20.469 5.434 15.367 1 83.75 117 LYS B O 1
ATOM 2086 N N . GLU B 1 118 ? -22.156 5.434 16.906 1 82.75 118 GLU B N 1
ATOM 2087 C CA . GLU B 1 118 ? -21.891 6.844 17.172 1 82.75 118 GLU B CA 1
ATOM 2088 C C . GLU B 1 118 ? -20.484 7.039 17.734 1 82.75 118 GLU B C 1
ATOM 2090 O O . GLU B 1 118 ? -20.031 6.25 18.578 1 82.75 118 GLU B O 1
ATOM 2095 N N . GLY B 1 119 ? -19.844 8.055 17.203 1 83.75 119 GLY B N 1
ATOM 2096 C CA . GLY B 1 119 ? -18.5 8.305 17.688 1 83.75 119 GLY B CA 1
ATOM 2097 C C . GLY B 1 119 ? -18.188 9.781 17.859 1 83.75 119 GLY B C 1
ATOM 2098 O O . GLY B 1 119 ? -18.766 10.625 17.172 1 83.75 119 GLY B O 1
ATOM 2099 N N . ALA B 1 120 ? -17.422 10.055 18.953 1 88.25 120 ALA B N 1
ATOM 2100 C CA . ALA B 1 120 ? -16.875 11.398 19.141 1 88.25 120 ALA B CA 1
ATOM 2101 C C . ALA B 1 120 ? -15.375 11.414 18.906 1 88.25 120 ALA B C 1
ATOM 2103 O O . ALA B 1 120 ? -14.641 10.547 19.391 1 88.25 120 ALA B O 1
ATOM 2104 N N . LEU B 1 121 ? -14.984 12.312 18.031 1 90.06 121 LEU B N 1
ATOM 2105 C CA . LEU B 1 121 ? -13.57 12.57 17.797 1 90.06 121 LEU B CA 1
ATOM 2106 C C . LEU B 1 121 ? -13.156 13.914 18.391 1 90.06 121 LEU B C 1
ATOM 2108 O O . LEU B 1 121 ? -13.883 14.906 18.266 1 90.06 121 LEU B O 1
ATOM 2112 N N . ARG B 1 122 ? -12.023 13.883 19.078 1 92.88 122 ARG B N 1
ATOM 2113 C CA . ARG B 1 122 ? -11.523 15.109 19.688 1 92.88 122 ARG B CA 1
ATOM 2114 C C . ARG B 1 122 ? -10.258 15.594 18.984 1 92.88 122 ARG B C 1
ATOM 2116 O O . ARG B 1 122 ? -9.539 14.805 18.375 1 92.88 122 ARG B O 1
ATOM 2123 N N . LYS B 1 123 ? -10.117 16.891 19.141 1 95.38 123 LYS B N 1
ATOM 2124 C CA . LYS B 1 123 ? -8.836 17.438 18.703 1 95.38 123 LYS B CA 1
ATOM 2125 C C . LYS B 1 123 ? -7.668 16.688 19.344 1 95.38 123 LYS B C 1
ATOM 2127 O O . LYS B 1 123 ? -7.668 16.453 20.547 1 95.38 123 LYS B O 1
ATOM 2132 N N . GLY B 1 124 ? -6.723 16.297 18.422 1 94.94 124 GLY B N 1
ATOM 2133 C CA . GLY B 1 124 ? -5.535 15.641 18.953 1 94.94 124 GLY B CA 1
ATOM 2134 C C . GLY B 1 124 ? -5.633 14.133 18.938 1 94.94 124 GLY B C 1
ATOM 2135 O O . GLY B 1 124 ? -4.633 13.438 19.156 1 94.94 124 GLY B O 1
ATOM 2136 N N . ASP B 1 125 ? -6.844 13.594 18.672 1 92.38 125 ASP B N 1
ATOM 2137 C CA . ASP B 1 125 ? -6.98 12.148 18.562 1 92.38 125 ASP B CA 1
ATOM 2138 C C . ASP B 1 125 ? -6.137 11.594 17.422 1 92.38 125 ASP B C 1
ATOM 2140 O O . ASP B 1 125 ? -6.098 12.18 16.328 1 92.38 125 ASP B O 1
ATOM 2144 N N . ARG B 1 126 ? -5.461 10.492 17.656 1 92.56 126 ARG B N 1
ATOM 2145 C CA . ARG B 1 126 ? -4.754 9.781 16.594 1 92.56 126 ARG B CA 1
ATOM 2146 C C . ARG B 1 126 ? -5.73 9.078 15.664 1 92.56 126 ARG B C 1
ATOM 2148 O O . ARG B 1 126 ? -6.441 8.156 16.062 1 92.56 126 ARG B O 1
ATOM 2155 N N . ILE B 1 127 ? -5.695 9.461 14.383 1 89.88 127 ILE B N 1
ATOM 2156 C CA . ILE B 1 127 ? -6.762 9.055 13.469 1 89.88 127 ILE B CA 1
ATOM 2157 C C . ILE B 1 127 ? -6.242 7.973 12.523 1 89.88 127 ILE B C 1
ATOM 2159 O O . ILE B 1 127 ? -6.965 7.027 12.195 1 89.88 127 ILE B O 1
ATOM 2163 N N . ALA B 1 128 ? -5.066 8.086 12.078 1 91.62 128 ALA B N 1
ATOM 2164 C CA . ALA B 1 128 ? -4.551 7.184 11.055 1 91.62 128 ALA B CA 1
ATOM 2165 C C . ALA B 1 128 ? -3.025 7.16 11.062 1 91.62 128 ALA B C 1
ATOM 2167 O O . ALA B 1 128 ? -2.389 8.008 11.688 1 91.62 128 ALA B O 1
ATOM 2168 N N . LEU B 1 129 ? -2.52 6.137 10.531 1 92.25 129 LEU B N 1
ATOM 2169 C CA . LEU B 1 129 ? -1.099 6.016 10.227 1 92.25 129 LEU B CA 1
ATOM 2170 C C . LEU B 1 129 ? -0.834 6.301 8.75 1 92.25 129 LEU B C 1
ATOM 2172 O O . LEU B 1 129 ? -1.471 5.711 7.875 1 92.25 129 LEU B O 1
ATOM 2176 N N . LEU B 1 130 ? -0.005 7.281 8.516 1 93.75 130 LEU B N 1
ATOM 2177 C CA . LEU B 1 130 ? 0.441 7.574 7.152 1 93.75 130 LEU B CA 1
ATOM 2178 C C . LEU B 1 130 ? 1.696 6.777 6.812 1 93.75 130 LEU B C 1
ATOM 2180 O O . LEU B 1 130 ? 2.746 6.973 7.43 1 93.75 130 LEU B O 1
ATOM 2184 N N . ILE B 1 131 ? 1.575 5.941 5.844 1 92.81 131 ILE B N 1
ATOM 2185 C CA . ILE B 1 131 ? 2.699 5.133 5.391 1 92.81 131 ILE B CA 1
ATOM 2186 C C . ILE B 1 131 ? 3.15 5.605 4.008 1 92.81 131 ILE B C 1
ATOM 2188 O O . ILE B 1 131 ? 2.334 5.734 3.094 1 92.81 131 ILE B O 1
ATOM 2192 N N . CYS B 1 132 ? 4.473 5.957 3.904 1 94 132 CYS B N 1
ATOM 2193 C CA . CYS B 1 132 ? 5.035 6.301 2.604 1 94 132 CYS B CA 1
ATOM 2194 C C . CYS B 1 132 ? 5.445 5.051 1.837 1 94 132 CYS B C 1
ATOM 2196 O O . CYS B 1 132 ? 6.234 4.246 2.332 1 94 132 CYS B O 1
ATOM 2198 N N . GLU B 1 133 ? 4.875 4.969 0.641 1 93.38 133 GLU B N 1
ATOM 2199 C CA . GLU B 1 133 ? 5.117 3.766 -0.151 1 93.38 133 GLU B CA 1
ATOM 2200 C C . GLU B 1 133 ? 5.621 4.117 -1.548 1 93.38 133 GLU B C 1
ATOM 2202 O O . GLU B 1 133 ? 5.336 5.199 -2.062 1 93.38 133 GLU B O 1
ATOM 2207 N N . ARG B 1 134 ? 6.387 3.238 -2.043 1 91.88 134 ARG B N 1
ATOM 2208 C CA . ARG B 1 134 ? 6.848 3.318 -3.426 1 91.88 134 ARG B CA 1
ATOM 2209 C C . ARG B 1 134 ? 6.555 2.023 -4.176 1 91.88 134 ARG B C 1
ATOM 2211 O O . ARG B 1 134 ? 6.793 0.932 -3.658 1 91.88 134 ARG B O 1
ATOM 2218 N N . ILE B 1 135 ? 5.934 2.223 -5.316 1 88.69 135 ILE B N 1
ATOM 2219 C CA . ILE B 1 135 ? 5.762 1.059 -6.176 1 88.69 135 ILE B CA 1
ATOM 2220 C C . ILE B 1 135 ? 7.109 0.658 -6.773 1 88.69 135 ILE B C 1
ATOM 2222 O O . ILE B 1 135 ? 7.871 1.514 -7.23 1 88.69 135 ILE B O 1
ATOM 2226 N N . PHE B 1 136 ? 7.449 -0.606 -6.707 1 89 136 PHE B N 1
ATOM 2227 C CA . PHE B 1 136 ? 8.633 -1.2 -7.32 1 89 136 PHE B CA 1
ATOM 2228 C C . PHE B 1 136 ? 8.25 -1.982 -8.57 1 89 136 PHE B C 1
ATOM 2230 O O . PHE B 1 136 ? 7.301 -2.764 -8.562 1 89 136 PHE B O 1
ATOM 2237 N N . TYR B 1 137 ? 8.984 -1.665 -9.711 1 90.62 137 TYR B N 1
ATOM 2238 C CA . TYR B 1 137 ? 8.703 -2.305 -10.992 1 90.62 137 TYR B CA 1
ATOM 2239 C C . TYR B 1 137 ? 9.773 -3.332 -11.336 1 90.62 137 TYR B C 1
ATOM 2241 O O . TYR B 1 137 ? 10.633 -3.08 -12.18 1 90.62 137 TYR B O 1
ATOM 2249 N N . PRO B 1 138 ? 9.664 -4.449 -10.781 1 92 138 PRO B N 1
ATOM 2250 C CA . PRO B 1 138 ? 10.703 -5.445 -11.023 1 92 138 PRO B CA 1
ATOM 2251 C C . PRO B 1 138 ? 10.516 -6.188 -12.344 1 92 138 PRO B C 1
ATOM 2253 O O . PRO B 1 138 ? 9.406 -6.25 -12.867 1 92 138 PRO B O 1
ATOM 2256 N N . GLU B 1 139 ? 11.672 -6.602 -12.836 1 92.88 139 GLU B N 1
ATOM 2257 C CA . GLU B 1 139 ? 11.57 -7.641 -13.859 1 92.88 139 GLU B CA 1
ATOM 2258 C C . GLU B 1 139 ? 11.195 -8.984 -13.242 1 92.88 139 GLU B C 1
ATOM 2260 O O . GLU B 1 139 ? 11.539 -9.258 -12.086 1 92.88 139 GLU B O 1
ATOM 2265 N N . ILE B 1 140 ? 10.438 -9.766 -14.023 1 94.5 140 ILE B N 1
ATOM 2266 C CA . ILE B 1 140 ? 10.023 -11.062 -13.508 1 94.5 140 ILE B CA 1
ATOM 2267 C C . ILE B 1 140 ? 10.82 -12.172 -14.188 1 94.5 140 ILE B C 1
ATOM 2269 O O . ILE B 1 140 ? 11.18 -12.055 -15.367 1 94.5 140 ILE B O 1
ATOM 2273 N N . GLU B 1 141 ? 11.172 -13.148 -13.406 1 95.38 141 GLU B N 1
ATOM 2274 C CA . GLU B 1 141 ? 11.953 -14.266 -13.938 1 95.38 141 GLU B CA 1
ATOM 2275 C C . GLU B 1 141 ? 11.445 -15.602 -13.406 1 95.38 141 GLU B C 1
ATOM 2277 O O . GLU B 1 141 ? 11.242 -15.758 -12.203 1 95.38 141 GLU B O 1
ATOM 2282 N N . LYS B 1 142 ? 11.227 -16.484 -14.328 1 95.81 142 LYS B N 1
ATOM 2283 C CA . LYS B 1 142 ? 10.938 -17.844 -13.914 1 95.81 142 LYS B CA 1
ATOM 2284 C C . LYS B 1 142 ? 12.211 -18.562 -13.477 1 95.81 142 LYS B C 1
ATOM 2286 O O . LYS B 1 142 ? 13.234 -18.516 -14.172 1 95.81 142 LYS B O 1
ATOM 2291 N N . VAL B 1 143 ? 12.141 -19.203 -12.367 1 95.56 143 VAL B N 1
ATOM 2292 C CA . VAL B 1 143 ? 13.273 -19.984 -11.891 1 95.56 143 VAL B CA 1
ATOM 2293 C C . VAL B 1 143 ? 12.797 -21.375 -11.484 1 95.56 143 VAL B C 1
ATOM 2295 O O . VAL B 1 143 ? 11.594 -21.625 -11.398 1 95.56 143 VAL B O 1
ATOM 2298 N N . GLN B 1 144 ? 13.734 -22.266 -11.297 1 94.5 144 GLN B N 1
ATOM 2299 C CA . GLN B 1 144 ? 13.383 -23.641 -10.93 1 94.5 144 GLN B CA 1
ATOM 2300 C C . GLN B 1 144 ? 13.164 -23.766 -9.422 1 94.5 144 GLN B C 1
ATOM 2302 O O . GLN B 1 144 ? 12.312 -24.531 -8.977 1 94.5 144 GLN B O 1
ATOM 2307 N N . VAL B 1 145 ? 13.992 -23.016 -8.648 1 93.19 145 VAL B N 1
ATOM 2308 C CA . VAL B 1 145 ? 13.914 -23.062 -7.188 1 93.19 145 VAL B CA 1
ATOM 2309 C C . VAL B 1 145 ? 14.117 -21.672 -6.613 1 93.19 145 VAL B C 1
ATOM 2311 O O . VAL B 1 145 ? 14.844 -20.844 -7.184 1 93.19 145 VAL B O 1
ATOM 2314 N N . LEU B 1 146 ? 13.375 -21.453 -5.484 1 91.69 146 LEU B N 1
ATOM 2315 C CA . LEU B 1 146 ? 13.578 -20.203 -4.758 1 91.69 146 LEU B CA 1
ATOM 2316 C C . LEU B 1 146 ? 14.398 -20.438 -3.492 1 91.69 146 LEU B C 1
ATOM 2318 O O . LEU B 1 146 ? 14.477 -21.562 -2.994 1 91.69 146 LEU B O 1
ATOM 2322 N N . ASP B 1 147 ? 15.008 -19.312 -3.049 1 87.19 147 ASP B N 1
ATOM 2323 C CA . ASP B 1 147 ? 15.734 -19.375 -1.785 1 87.19 147 ASP B CA 1
ATOM 2324 C C . ASP B 1 147 ? 14.789 -19.688 -0.625 1 87.19 147 ASP B C 1
ATOM 2326 O O . ASP B 1 147 ? 13.609 -19.344 -0.674 1 87.19 147 ASP B O 1
ATOM 2330 N N . ASP B 1 148 ? 15.273 -20.375 0.371 1 84.12 148 ASP B N 1
ATOM 2331 C CA . ASP B 1 148 ? 14.492 -20.688 1.568 1 84.12 148 ASP B CA 1
ATOM 2332 C C . ASP B 1 148 ? 14.508 -19.516 2.547 1 84.12 148 ASP B C 1
ATOM 2334 O O . ASP B 1 148 ? 15.469 -18.734 2.58 1 84.12 148 ASP B O 1
ATOM 2338 N N . THR B 1 149 ? 13.352 -19.281 3.156 1 84.25 149 THR B N 1
ATOM 2339 C CA . THR B 1 149 ? 13.281 -18.328 4.246 1 84.25 149 THR B CA 1
ATOM 2340 C C . THR B 1 149 ? 12.797 -19 5.531 1 84.25 149 THR B C 1
ATOM 2342 O O . THR B 1 149 ? 12.273 -20.109 5.492 1 84.25 149 THR B O 1
ATOM 2345 N N . GLU B 1 150 ? 13.031 -18.344 6.668 1 81 150 GLU B N 1
ATOM 2346 C CA . GLU B 1 150 ? 12.586 -18.875 7.953 1 81 150 GLU B CA 1
ATOM 2347 C C . GLU B 1 150 ? 11.07 -19.078 7.969 1 81 150 GLU B C 1
ATOM 2349 O O . GLU B 1 150 ? 10.586 -20.078 8.484 1 81 150 GLU B O 1
ATOM 2354 N N . ARG B 1 151 ? 10.234 -18.141 7.441 1 79 151 ARG B N 1
ATOM 2355 C CA . ARG B 1 151 ? 8.781 -18.234 7.387 1 79 151 ARG B CA 1
ATOM 2356 C C . ARG B 1 151 ? 8.344 -19.297 6.383 1 79 151 ARG B C 1
ATOM 2358 O O . ARG B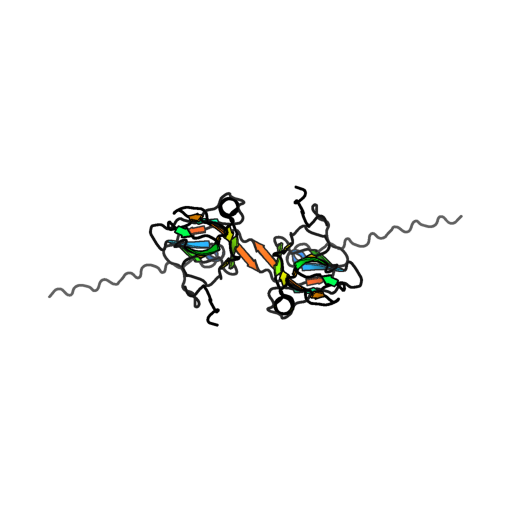 1 151 ? 7.363 -20.016 6.617 1 79 151 ARG B O 1
ATOM 2365 N N . GLY B 1 152 ? 9.047 -19.484 5.309 1 74.5 152 GLY B N 1
ATOM 2366 C CA . GLY B 1 152 ? 8.773 -20.484 4.289 1 74.5 152 GLY B CA 1
ATOM 2367 C C . GLY B 1 152 ? 7.371 -20.406 3.723 1 74.5 152 GLY B C 1
ATOM 2368 O O . GLY B 1 152 ? 6.93 -19.328 3.311 1 74.5 152 GLY B O 1
ATOM 2369 N N . SER B 1 153 ? 6.688 -21.453 3.742 1 71.31 153 SER B N 1
ATOM 2370 C CA . SER B 1 153 ? 5.359 -21.578 3.148 1 71.31 153 SER B CA 1
ATOM 2371 C C . SER B 1 153 ? 4.266 -21.266 4.164 1 71.31 153 SER B C 1
ATOM 2373 O O . SER B 1 153 ? 3.078 -21.328 3.844 1 71.31 153 SER B O 1
ATOM 2375 N N . GLY B 1 154 ? 4.629 -20.859 5.492 1 65.25 154 GLY B N 1
ATOM 2376 C CA . GLY B 1 154 ? 3.674 -20.625 6.559 1 65.25 154 GLY B CA 1
ATOM 2377 C C . GLY B 1 154 ? 3.01 -19.266 6.473 1 65.25 154 GLY B C 1
ATOM 2378 O O . GLY B 1 154 ? 3.59 -18.25 6.879 1 65.25 154 GLY B O 1
ATOM 2379 N N . GLY B 1 155 ? 2.4 -18.953 5.469 1 53.97 155 GLY B N 1
ATOM 2380 C CA . GLY B 1 155 ? 1.896 -17.625 5.16 1 53.97 155 GLY B CA 1
ATOM 2381 C C . GLY B 1 155 ? 0.671 -17.25 5.973 1 53.97 155 GLY B C 1
ATOM 2382 O O . GLY B 1 155 ? 0.59 -16.141 6.504 1 53.97 155 GLY B O 1
ATOM 2383 N N . LEU B 1 156 ? -0.515 -17.844 5.715 1 47.53 156 LEU B N 1
ATOM 2384 C CA . LEU B 1 156 ? -1.755 -17.234 6.18 1 47.53 156 LEU B CA 1
ATOM 2385 C C . LEU B 1 156 ? -1.842 -17.266 7.699 1 47.53 156 LEU B C 1
ATOM 2387 O O . LEU B 1 156 ? -1.84 -18.344 8.305 1 47.53 156 LEU B O 1
ATOM 2391 N N . GLY B 1 157 ? -1.092 -16.594 8.422 1 37.91 157 GLY B N 1
ATOM 2392 C CA . GLY B 1 157 ? -1.355 -16.484 9.844 1 37.91 157 GLY B CA 1
ATOM 2393 C C . GLY B 1 157 ? -2.834 -16.438 10.18 1 37.91 157 GLY B C 1
ATOM 2394 O O . GLY B 1 157 ? -3.469 -15.391 10.062 1 37.91 157 GLY B O 1
ATOM 2395 N N . SER B 1 158 ? -3.65 -17.359 9.828 1 36.12 158 SER B N 1
ATOM 2396 C CA . SER B 1 158 ? -4.961 -17.438 10.461 1 36.12 158 SER B CA 1
ATOM 2397 C C . SER B 1 158 ? -4.84 -17.422 11.984 1 36.12 158 SER B C 1
ATOM 2399 O O . SER B 1 158 ? -4.371 -18.391 12.578 1 36.12 158 SER B O 1
ATOM 2401 N N . THR B 1 159 ? -4.211 -16.406 12.547 1 35.91 159 THR B N 1
ATOM 2402 C CA . THR B 1 159 ? -4.367 -16.359 14 1 35.91 159 THR B CA 1
ATOM 2403 C C . THR B 1 159 ? -5.82 -16.594 14.391 1 35.91 159 THR B C 1
ATOM 2405 O O . THR B 1 159 ? -6.18 -16.469 15.562 1 35.91 159 THR B O 1
ATOM 2408 N N . GLY B 1 160 ? -6.773 -16.688 13.469 1 29.8 160 GLY B N 1
ATOM 2409 C CA . GLY B 1 160 ? -8.031 -16.797 14.188 1 29.8 160 GLY B CA 1
ATOM 2410 C C . GLY B 1 160 ? -8.148 -18.078 14.984 1 29.8 160 GLY B C 1
ATOM 2411 O O . GLY B 1 160 ? -8.992 -18.922 14.688 1 29.8 160 GLY B O 1
ATOM 2412 N N . LYS B 1 161 ? -7.059 -18.734 15.344 1 30.67 161 LYS B N 1
ATOM 2413 C CA . LYS B 1 161 ? -7.488 -19.734 16.312 1 30.67 161 LYS B CA 1
ATOM 2414 C C . LYS B 1 161 ? -8.086 -19.078 17.547 1 30.67 161 LYS B C 1
ATOM 2416 O O . LYS B 1 161 ? -8.398 -19.75 18.531 1 30.67 161 LYS B O 1
ATOM 2421 N N . ASN B 1 162 ? -8.516 -17.766 17.594 1 24.7 162 ASN B N 1
ATOM 2422 C CA . ASN B 1 162 ? -9.25 -17.719 18.859 1 24.7 162 ASN B CA 1
ATOM 2423 C C . ASN B 1 162 ? -10.531 -18.547 18.797 1 24.7 162 ASN B C 1
ATOM 2425 O O . ASN B 1 162 ? -11.219 -18.562 17.766 1 24.7 162 ASN B O 1
#

Organism: Panthera leo (NCBI:txid9689)

Foldseek 3Di:
DPPPPDPPPPPPPDPPPPPPVLLADKDKDAQDDQADDWAAPDPPGQFTWAWASAKDKDAAQDKDKTFRRMFIAARPQKKKWKAFDPVVCVPFVKHWPGDIGDNPDGDTDIIMIGGNHIDIGHRGDGGTGIGIDHDDDDDDDDDDDDDADPCRPVPDCCVPPD/DPPPPDPPPPPPPDPPPPPPVLLADKDKDAQDDQAD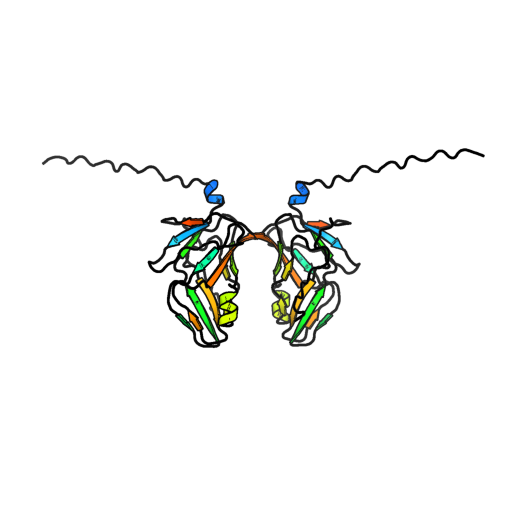DWAAPDPPGQFTWAWASAKDKDAAQDKDKTFRRMFIAARPQKKKWKAFDPVVCVPFVKHWPGDIGDNPDGDTDIIMIGGNHIDIGHRGDGGTGIGIDHDDDDDDDDDDDDDADPCRPVPDCCVPPD